Protein AF-A0A8J4BJF2-F1 (afdb_monomer)

Sequence (344 aa):
HDPIAGFRWYDTRVMTILTNVTFQNFVYEPELGDGRQGVWFTMVHSDEFKPAYISASRVISYRNVDSRALVNNPLAATGAGRYFNWIDTDGTATLRGRPTLIGSWPSWWNLDSDCSYQSLGNVHWCDYLPWRAIARLDVRVPGYTVPVDTGNAFPPDAPYILGYVAQFGWRGAAARNMTITRNEGITGVSGTTGWYFHMNQGATPSLQVFLTQIPPGNSLVFATRYPSGSTFSVSRVFRWYPSLSSTVRQAGSLDEVLAGGGDLYWFNGNHIIIKLVDPGDATVDPPFSADGVTVWGTRYFNAWYWINTTTVGGKNPWVACSWVSGGSSAAPGAHFCPLTAPNP

Mean predicted aligned error: 4.77 Å

Organism: NCBI:txid51714

Foldseek 3Di:
DAAAELDEDDAPLAADEAELEEDEDADFDCVCPLSYAAPYEYDQDAQQGADFQRAEYEHYHYYNHDLLRLARQHDDLHNSQQRDKYWHCQCRSVVPRAIWIKGAQALLAVPDPQWDQDVSRRIIIHGDDPQWDKFKKFKDDPLAAFEHPPVPDDGSDPVFWFAKKWKPPADDPRTRMGIDGSYTMDIHIFGPIAIEDEGPLADFQKMKIWRQDDDAPTKHKYKYWAAFPWDKWKKKAQPVCRVPIDTQDEDPDPVCQVVDQQSYWYDPRTMIITIGHDNDDCVVQPFDDDPRDTGRTTDNSRIMMMIGTCDHNNHGQVVQFDWDQSPDPSRRTGTHHDHDDPPD

InterPro domains:
  IPR052334 G8 domain-containing protein comF-like [PTHR47687] (2-282)

Solvent-accessible surface area (backbone atoms only — not comparable to full-atom values): 17872 Å² total; per-residue (Å²): 127,85,49,58,50,73,41,70,53,70,56,77,83,57,71,44,77,49,61,76,43,72,51,67,70,41,60,66,49,72,91,47,57,75,51,27,44,13,40,42,23,51,61,33,84,33,35,37,36,54,28,57,58,24,41,37,36,33,60,38,44,77,43,72,49,38,79,73,13,43,38,30,39,45,95,39,83,19,37,13,20,54,26,33,53,39,34,22,66,48,4,40,74,74,71,67,74,38,31,26,32,38,22,17,61,46,44,51,42,52,78,54,91,72,36,43,77,40,75,80,25,31,24,18,44,27,70,51,48,96,59,55,42,59,28,26,38,33,58,39,37,70,34,43,30,34,63,42,80,68,90,65,38,60,70,70,45,79,92,40,52,36,33,35,40,30,44,58,98,41,58,78,96,63,41,18,32,41,83,36,49,33,33,29,64,47,46,49,74,28,36,101,49,31,41,38,46,47,49,74,72,31,27,53,46,50,38,36,40,30,48,41,23,51,53,72,97,47,44,34,38,39,32,36,58,42,45,54,63,51,40,73,51,36,33,37,41,19,80,87,43,60,89,76,34,41,72,31,43,82,40,98,37,65,65,54,18,70,74,40,82,41,46,26,27,22,68,82,54,44,36,45,38,34,31,48,48,51,85,64,60,59,84,81,56,59,55,55,67,59,98,94,43,77,37,61,36,75,46,81,65,46,43,27,40,38,44,31,47,61,23,47,66,80,33,56,34,86,76,72,18,51,79,41,79,40,85,42,90,79,14,58,24,36,48,26,31,70,57,71,74,74,80,127

Secondary structure (DSSP, 8-state):
-PPPEEEEE--SS--EEEEEEEEE-----GGGGGG--EEEEE----SSS---S-EEEEEEEEES--GGGSEE-----SHHHHH-EEEESSSTTTTSSS-EEEEESSGGG--STT-EEETTTTEEEEE--TT--EEEEEEE-TTT-B-SSSS-PPPSSGGGEEEEEEETT--GGG--EEEEESB--EEEE-SSSEEEEEETT-B-SEEEEEEEE--TT--EEEEEE--TT-EEEEEEEESS-GGG-EEEEEPSSHHHHHHSSS-EEEE-SSEEEEEE-----TTTSPPEEETTEEE-----S-EEEEEEEEEBTTB-HHHHSEEEE-SSSS--EEEEBPPPPPP-

Nearest PDB structures (foldseek):
  8c6i-assembly1_A  TM=6.956E-01  e=1.179E-12  Homo sapiens
  3ik2-assembly1_A  TM=5.963E-01  e=4.472E-01  Clostridium acetobutylicum ATCC 824
  8t4a-assembly1_L  TM=5.091E-01  e=6.508E+00  Macaca mulatta
  6ah0-assembly1_A  TM=2.960E-01  e=6.140E+00  Homo sapiens

pLDDT: mean 91.43, std 9.3, range [31.3, 98.56]

Structure (mmCIF, N/CA/C/O backbone):
data_AF-A0A8J4BJF2-F1
#
_entry.id   AF-A0A8J4BJF2-F1
#
loop_
_atom_site.group_PDB
_atom_site.id
_atom_site.type_symbol
_atom_site.label_atom_id
_atom_site.label_alt_id
_atom_site.label_comp_id
_atom_site.label_asym_id
_atom_site.label_entity_id
_atom_site.label_seq_id
_atom_site.pdbx_PDB_ins_code
_atom_site.Cartn_x
_atom_site.Cartn_y
_atom_site.Cartn_z
_atom_site.occupancy
_atom_site.B_iso_or_equiv
_atom_site.auth_seq_id
_atom_site.auth_comp_id
_atom_site.auth_asym_id
_atom_site.auth_atom_id
_atom_site.pdbx_PDB_model_num
ATOM 1 N N . HIS A 1 1 ? 21.010 17.998 -12.886 1.00 53.38 1 HIS A N 1
ATOM 2 C CA . HIS A 1 1 ? 20.383 17.647 -14.173 1.00 53.38 1 HIS A CA 1
ATOM 3 C C . HIS A 1 1 ? 19.454 16.480 -13.934 1.00 53.38 1 HIS A C 1
ATOM 5 O O . HIS A 1 1 ? 19.830 15.582 -13.191 1.00 53.38 1 HIS A O 1
ATOM 11 N N . ASP A 1 2 ? 18.254 16.526 -14.502 1.00 68.44 2 ASP A N 1
ATOM 12 C CA . ASP A 1 2 ? 17.323 15.404 -14.437 1.00 68.44 2 ASP A CA 1
ATOM 13 C C . ASP A 1 2 ? 17.892 14.206 -15.215 1.00 68.44 2 ASP A C 1
ATOM 15 O O . ASP A 1 2 ? 18.370 14.401 -16.335 1.00 68.44 2 ASP A O 1
ATOM 19 N N . PRO A 1 3 ? 17.850 12.983 -14.659 1.00 82.56 3 PRO A N 1
ATOM 20 C CA . PRO A 1 3 ? 18.363 11.800 -15.337 1.00 82.56 3 PRO A CA 1
ATOM 21 C C . PRO A 1 3 ? 17.565 11.502 -16.607 1.00 82.56 3 PRO A C 1
ATOM 23 O O . PRO A 1 3 ? 16.333 11.640 -16.634 1.00 82.56 3 PRO A O 1
ATOM 26 N N . ILE A 1 4 ? 18.270 11.047 -17.647 1.00 88.00 4 ILE A N 1
ATOM 27 C CA . ILE A 1 4 ? 17.649 10.535 -18.871 1.00 88.00 4 ILE A CA 1
ATOM 28 C C . ILE A 1 4 ? 16.841 9.287 -18.502 1.00 88.00 4 ILE A C 1
ATOM 30 O O . ILE A 1 4 ? 17.369 8.327 -17.938 1.00 88.00 4 ILE A O 1
ATOM 34 N N . ALA A 1 5 ? 15.549 9.315 -18.815 1.00 93.06 5 ALA A N 1
ATOM 35 C CA . ALA A 1 5 ? 14.627 8.224 -18.547 1.00 93.06 5 ALA A CA 1
ATOM 36 C C . ALA A 1 5 ? 13.946 7.784 -19.841 1.00 93.06 5 ALA A C 1
ATOM 38 O O . ALA A 1 5 ? 13.506 8.634 -20.614 1.00 93.06 5 ALA A O 1
ATOM 39 N N . GLY A 1 6 ? 13.825 6.473 -20.060 1.00 94.75 6 GLY A N 1
ATOM 40 C CA . GLY A 1 6 ? 12.989 5.948 -21.145 1.00 94.75 6 GLY A CA 1
ATOM 41 C C . GLY A 1 6 ? 11.520 6.235 -20.865 1.00 94.75 6 GLY A C 1
ATOM 42 O O . GLY A 1 6 ? 10.812 6.818 -21.682 1.00 94.75 6 GLY A O 1
ATOM 43 N N . PHE A 1 7 ? 11.090 5.879 -19.661 1.00 94.69 7 PHE A N 1
ATOM 44 C CA . PHE A 1 7 ? 9.819 6.259 -19.090 1.00 94.69 7 PHE A CA 1
ATOM 45 C C . PHE A 1 7 ? 10.004 6.640 -17.625 1.00 94.69 7 PHE A C 1
ATOM 47 O O . PHE A 1 7 ? 10.737 5.990 -16.873 1.00 94.69 7 PHE A O 1
ATOM 54 N N . ARG A 1 8 ? 9.320 7.708 -17.224 1.00 90.75 8 ARG A N 1
ATOM 55 C CA . ARG A 1 8 ? 9.362 8.237 -15.869 1.00 90.75 8 ARG A CA 1
ATOM 56 C C . ARG A 1 8 ? 8.013 8.014 -15.207 1.00 90.75 8 ARG A C 1
ATOM 58 O O . ARG A 1 8 ? 7.027 8.648 -15.569 1.00 90.75 8 ARG A O 1
ATOM 65 N N . TRP A 1 9 ? 7.990 7.130 -14.220 1.00 87.19 9 TRP A N 1
ATOM 66 C CA . TRP A 1 9 ? 6.830 6.931 -13.370 1.00 87.19 9 TRP A CA 1
ATOM 67 C C . TRP A 1 9 ? 6.638 8.173 -12.498 1.00 87.19 9 TRP A C 1
ATOM 69 O O . TRP A 1 9 ? 7.529 8.554 -11.730 1.00 87.19 9 TRP A O 1
ATOM 79 N N . TYR A 1 10 ? 5.479 8.806 -12.649 1.00 75.75 10 TYR A N 1
ATOM 80 C CA . TYR A 1 10 ? 5.043 9.931 -11.835 1.00 75.75 10 TYR A CA 1
ATOM 81 C C . TYR A 1 10 ? 3.685 9.625 -11.229 1.00 75.75 10 TYR A C 1
ATOM 83 O O . TYR A 1 10 ? 2.867 8.929 -11.829 1.00 75.75 10 TYR A O 1
ATOM 91 N N . ASP A 1 11 ? 3.463 10.136 -10.029 1.00 66.06 11 ASP A N 1
ATOM 92 C CA . ASP A 1 11 ? 2.340 9.731 -9.215 1.00 66.06 11 ASP A CA 1
ATOM 93 C C . ASP A 1 11 ? 1.381 10.889 -8.950 1.00 66.06 11 ASP A C 1
ATOM 95 O O . ASP A 1 11 ? 1.580 11.716 -8.072 1.00 66.06 11 ASP A O 1
ATOM 99 N N . THR A 1 12 ? 0.321 10.932 -9.749 1.00 64.19 12 THR A N 1
ATOM 100 C CA . THR A 1 12 ? -0.829 11.829 -9.569 1.00 64.19 12 THR A CA 1
ATOM 101 C C . THR A 1 12 ? -2.138 11.078 -9.808 1.00 64.19 12 THR A C 1
ATOM 103 O O . THR A 1 12 ? -3.073 11.604 -10.408 1.00 64.19 12 THR A O 1
ATOM 106 N N . ARG A 1 13 ? -2.207 9.807 -9.376 1.00 75.94 13 ARG A N 1
ATOM 107 C CA . ARG A 1 13 ? -3.347 8.891 -9.624 1.00 75.94 13 ARG A CA 1
ATOM 108 C C . ARG A 1 13 ? -3.613 8.574 -11.106 1.00 75.94 13 ARG A C 1
ATOM 110 O O . ARG A 1 13 ? -4.647 7.999 -11.439 1.00 75.94 13 ARG A O 1
ATOM 117 N N . VAL A 1 14 ? -2.681 8.912 -11.996 1.00 83.19 14 VAL A N 1
ATOM 118 C CA . VAL A 1 14 ? -2.783 8.644 -13.437 1.00 83.19 14 VAL A CA 1
ATOM 119 C C . VAL A 1 14 ? -2.551 7.165 -13.720 1.00 83.19 14 VAL A C 1
ATOM 121 O O . VAL A 1 14 ? -1.472 6.639 -13.464 1.00 83.19 14 VAL A O 1
ATOM 124 N N . MET A 1 15 ? -3.551 6.508 -14.304 1.00 88.69 15 MET A N 1
ATOM 125 C CA . MET A 1 15 ? -3.436 5.132 -14.781 1.00 88.69 15 MET A CA 1
ATOM 126 C C . MET A 1 15 ? -2.647 5.073 -16.093 1.00 88.69 15 MET A C 1
ATOM 128 O O . MET A 1 15 ? -3.003 5.731 -17.066 1.00 88.69 15 MET A O 1
ATOM 132 N N . THR A 1 16 ? -1.590 4.265 -16.119 1.00 91.38 16 THR A N 1
ATOM 133 C CA . THR A 1 16 ? -0.653 4.143 -17.237 1.00 91.38 16 THR A CA 1
ATOM 134 C C . THR A 1 16 ? -0.431 2.676 -17.593 1.00 91.38 16 THR A C 1
ATOM 136 O O . THR A 1 16 ? -0.049 1.864 -16.748 1.00 91.38 16 THR A O 1
ATOM 139 N N . ILE A 1 17 ? -0.613 2.351 -18.873 1.00 94.81 17 ILE A N 1
ATOM 140 C CA . ILE A 1 17 ? -0.232 1.066 -19.463 1.00 94.81 17 ILE A CA 1
ATOM 141 C C . ILE A 1 17 ? 0.746 1.355 -20.602 1.00 94.81 17 ILE A C 1
ATOM 143 O O . ILE A 1 17 ? 0.405 2.084 -21.531 1.00 94.81 17 ILE A O 1
ATOM 147 N N . LEU A 1 18 ? 1.953 0.787 -20.536 1.00 96.12 18 LEU A N 1
ATOM 148 C CA . LEU A 1 18 ? 2.902 0.798 -21.652 1.00 96.12 18 LEU A CA 1
ATOM 149 C C . LEU A 1 18 ? 2.899 -0.551 -22.356 1.00 96.12 18 LEU A C 1
ATOM 151 O O . LEU A 1 18 ? 3.160 -1.583 -21.736 1.00 96.12 18 LEU A O 1
ATOM 155 N N . THR A 1 19 ? 2.654 -0.541 -23.661 1.00 97.12 19 THR A N 1
ATOM 156 C CA . THR A 1 19 ? 2.639 -1.765 -24.455 1.00 97.12 19 THR A CA 1
ATOM 157 C C . THR A 1 19 ? 3.184 -1.570 -25.856 1.00 97.12 19 THR A C 1
ATOM 159 O O . THR A 1 19 ? 3.072 -0.484 -26.421 1.00 97.12 19 THR A O 1
ATOM 162 N N . ASN A 1 20 ? 3.826 -2.615 -26.387 1.00 96.94 20 ASN A N 1
ATOM 163 C CA . ASN A 1 20 ? 4.472 -2.604 -27.698 1.00 96.94 20 ASN A CA 1
ATOM 164 C C . ASN A 1 20 ? 5.492 -1.456 -27.842 1.00 96.94 20 ASN A C 1
ATOM 166 O O . ASN A 1 20 ? 5.577 -0.782 -28.870 1.00 96.94 20 ASN A O 1
ATOM 170 N N . VAL A 1 21 ? 6.258 -1.208 -26.775 1.00 97.50 21 VAL A N 1
ATOM 171 C CA . VAL A 1 21 ? 7.265 -0.140 -26.721 1.00 97.50 21 VAL A CA 1
ATOM 172 C C . VAL A 1 21 ? 8.653 -0.741 -26.877 1.00 97.50 21 VAL A C 1
ATOM 174 O O . VAL A 1 21 ? 8.997 -1.723 -26.222 1.00 97.50 21 VAL A O 1
ATOM 177 N N . THR A 1 22 ? 9.479 -0.119 -27.721 1.00 98.38 22 THR A N 1
ATOM 178 C CA . THR A 1 22 ? 10.903 -0.452 -27.833 1.00 98.38 22 THR A CA 1
ATOM 179 C C . THR A 1 22 ? 11.758 0.667 -27.250 1.00 98.38 22 THR A C 1
ATOM 181 O O . THR A 1 22 ? 11.770 1.772 -27.788 1.00 98.38 22 THR A O 1
ATOM 184 N N . PHE A 1 23 ? 12.529 0.369 -26.204 1.00 98.19 23 PHE A N 1
ATOM 185 C CA . PHE A 1 23 ? 13.544 1.279 -25.669 1.00 98.19 23 PHE A CA 1
ATOM 186 C C . PHE A 1 23 ? 14.900 1.006 -26.312 1.00 98.19 23 PHE A C 1
ATOM 188 O O . PHE A 1 23 ? 15.273 -0.152 -26.528 1.00 98.19 23 PHE A O 1
ATOM 195 N N . GLN A 1 24 ? 15.641 2.069 -26.639 1.00 97.38 24 GLN A N 1
ATOM 196 C CA . GLN A 1 24 ? 16.904 1.947 -27.363 1.00 97.38 24 GLN A CA 1
ATOM 197 C C . GLN A 1 24 ? 18.009 2.816 -26.768 1.00 97.38 24 GLN A C 1
ATOM 199 O O . GLN A 1 24 ? 17.739 3.929 -26.331 1.00 97.38 24 GLN A O 1
ATOM 204 N N . ASN A 1 25 ? 19.249 2.323 -26.838 1.00 96.00 25 ASN A N 1
ATOM 205 C CA . ASN A 1 25 ? 20.480 3.073 -26.554 1.00 96.00 25 ASN A CA 1
ATOM 206 C C . ASN A 1 25 ? 20.613 3.590 -25.105 1.00 96.00 25 ASN A C 1
ATOM 208 O O . ASN A 1 25 ? 21.008 4.732 -24.891 1.00 96.00 25 ASN A O 1
ATOM 212 N N . PHE A 1 26 ? 20.318 2.738 -24.119 1.00 96.44 26 PHE A N 1
ATOM 213 C CA . PHE A 1 26 ? 20.566 3.026 -22.699 1.00 96.44 26 PHE A CA 1
ATOM 214 C C . PHE A 1 26 ? 21.839 2.317 -22.238 1.00 96.44 26 PHE A C 1
ATOM 216 O O . PHE A 1 26 ? 21.930 1.091 -22.319 1.00 96.44 26 PHE A O 1
ATOM 223 N N . VAL A 1 27 ? 22.807 3.081 -21.737 1.00 95.25 27 VAL A N 1
ATOM 224 C CA . VAL A 1 27 ? 24.082 2.567 -21.222 1.00 95.25 27 VAL A CA 1
ATOM 225 C C . VAL A 1 27 ? 24.085 2.682 -19.700 1.00 95.25 27 VAL A C 1
ATOM 227 O O . VAL A 1 27 ? 23.437 3.550 -19.120 1.00 95.25 27 VAL A O 1
ATOM 230 N N . TYR A 1 28 ? 24.777 1.772 -19.023 1.00 95.31 28 TYR A N 1
ATOM 231 C CA . TYR A 1 28 ? 24.945 1.869 -17.581 1.00 95.31 28 TYR A CA 1
ATOM 232 C C . TYR A 1 28 ? 26.107 2.807 -17.227 1.00 95.31 28 TYR A C 1
ATOM 234 O O . TYR A 1 28 ? 27.255 2.506 -17.544 1.00 95.31 28 TYR A O 1
ATOM 242 N N . GLU A 1 29 ? 25.787 3.910 -16.547 1.00 94.19 29 GLU A N 1
ATOM 243 C CA . GLU A 1 29 ? 26.715 4.977 -16.129 1.00 94.19 29 GLU A CA 1
ATOM 244 C C . GLU A 1 29 ? 26.775 5.053 -14.587 1.00 94.19 29 GLU A C 1
ATOM 246 O O . GLU A 1 29 ? 26.091 5.879 -13.970 1.00 94.19 29 GLU A O 1
ATOM 251 N N . PRO A 1 30 ? 27.506 4.140 -13.917 1.00 92.88 30 PRO A N 1
ATOM 252 C CA . PRO A 1 30 ? 27.564 4.071 -12.453 1.00 92.88 30 PRO A CA 1
ATOM 253 C C . PRO A 1 30 ? 28.101 5.347 -11.792 1.00 92.88 30 PRO A C 1
ATOM 255 O O . PRO A 1 30 ? 27.709 5.674 -10.673 1.00 92.88 30 PRO A O 1
ATOM 258 N N . GLU A 1 31 ? 28.984 6.074 -12.471 1.00 94.50 31 GLU A N 1
ATOM 259 C CA . GLU A 1 31 ? 29.614 7.310 -12.006 1.00 94.50 31 GLU A CA 1
ATOM 260 C C . GLU A 1 31 ? 28.616 8.443 -11.729 1.00 94.50 31 GLU A C 1
ATOM 262 O O . GLU A 1 31 ? 28.926 9.359 -10.970 1.00 94.50 31 GLU A O 1
ATOM 267 N N . LEU A 1 32 ? 27.406 8.365 -12.294 1.00 92.06 32 LEU A N 1
ATOM 268 C CA . LEU A 1 32 ? 26.334 9.336 -12.073 1.00 92.06 32 LEU A CA 1
ATOM 269 C C . LEU A 1 32 ? 25.508 9.053 -10.805 1.00 92.06 32 LEU A C 1
ATOM 271 O O . LEU A 1 32 ? 24.632 9.850 -10.457 1.00 92.06 32 LEU A O 1
ATOM 275 N N . GLY A 1 33 ? 25.764 7.940 -10.106 1.00 90.50 33 GLY A N 1
ATOM 276 C CA . GLY A 1 33 ? 25.048 7.561 -8.886 1.00 90.50 33 GLY A CA 1
ATOM 277 C C . GLY A 1 33 ? 23.531 7.511 -9.095 1.00 90.50 33 GLY A C 1
ATOM 278 O O . GLY A 1 33 ? 23.050 6.927 -10.064 1.00 90.50 33 GLY A O 1
ATOM 279 N N . ASP A 1 34 ? 22.771 8.162 -8.213 1.00 87.75 34 ASP A N 1
ATOM 280 C CA . ASP A 1 34 ? 21.306 8.272 -8.318 1.00 87.75 34 ASP A CA 1
ATOM 281 C C . ASP A 1 34 ? 20.837 9.029 -9.577 1.00 87.75 34 ASP A C 1
ATOM 283 O O . ASP A 1 34 ? 19.729 8.807 -10.069 1.00 87.75 34 ASP A O 1
ATOM 287 N N . GLY A 1 35 ? 21.692 9.893 -10.133 1.00 88.88 35 GLY A N 1
ATOM 288 C CA . GLY A 1 35 ? 21.439 10.657 -11.355 1.00 88.88 35 GLY A CA 1
ATOM 289 C C . GLY A 1 35 ? 21.700 9.884 -12.648 1.00 88.88 35 GLY A C 1
ATOM 290 O O . GLY A 1 35 ? 21.626 10.471 -13.727 1.00 88.88 35 GLY A O 1
ATOM 291 N N . ARG A 1 36 ? 22.024 8.588 -12.570 1.00 92.62 36 ARG A N 1
ATOM 292 C CA . ARG A 1 36 ? 22.242 7.748 -13.752 1.00 92.62 36 ARG A CA 1
ATOM 293 C C . ARG A 1 36 ? 20.971 7.578 -14.578 1.00 92.62 36 ARG A C 1
ATOM 295 O O . ARG A 1 36 ? 19.852 7.580 -14.056 1.00 92.62 36 ARG A O 1
ATOM 302 N N . GLN A 1 37 ? 21.147 7.335 -15.870 1.00 92.25 37 GLN A N 1
ATOM 303 C CA . GLN A 1 37 ? 20.025 6.988 -16.728 1.00 92.25 37 GLN A CA 1
ATOM 304 C C . GLN A 1 37 ? 19.396 5.639 -16.352 1.00 92.25 37 GLN A C 1
ATOM 306 O O . GLN A 1 37 ? 20.023 4.753 -15.754 1.00 92.25 37 GLN A O 1
ATOM 311 N N . GLY A 1 38 ? 18.127 5.485 -16.715 1.00 95.12 38 GLY A N 1
ATOM 312 C CA . GLY A 1 38 ? 17.408 4.228 -16.577 1.00 95.12 38 GLY A CA 1
ATOM 313 C C . GLY A 1 38 ? 16.243 4.156 -17.549 1.00 95.12 38 GLY A C 1
ATOM 314 O O . GLY A 1 38 ? 15.585 5.164 -17.797 1.00 95.12 38 GLY A O 1
ATOM 315 N N . VAL A 1 39 ? 15.956 2.974 -18.092 1.00 97.12 39 VAL A N 1
ATOM 316 C CA . VAL A 1 39 ? 14.760 2.813 -18.929 1.00 97.12 39 VAL A CA 1
ATOM 317 C C . VAL A 1 39 ? 13.513 3.118 -18.106 1.00 97.12 39 VAL A C 1
ATOM 319 O O . VAL A 1 39 ? 12.715 3.962 -18.494 1.00 97.12 39 VAL A O 1
ATOM 322 N N . TRP A 1 40 ? 13.390 2.486 -16.943 1.00 96.12 40 TRP A N 1
ATOM 323 C CA . TRP A 1 40 ? 12.321 2.706 -15.981 1.00 96.12 40 TRP A CA 1
ATOM 324 C C . TRP A 1 40 ? 12.844 3.560 -14.833 1.00 96.12 40 TRP A C 1
ATOM 326 O O . TRP A 1 40 ? 13.591 3.077 -13.980 1.00 96.12 40 TRP A O 1
ATOM 336 N N . PHE A 1 41 ? 12.457 4.830 -14.809 1.00 94.19 41 PHE A N 1
ATOM 337 C CA . PHE A 1 41 ? 12.853 5.772 -13.768 1.00 94.19 41 PHE A CA 1
ATOM 338 C C . PHE A 1 41 ? 11.658 6.134 -12.887 1.00 94.19 41 PHE A C 1
ATOM 340 O O . PHE A 1 41 ? 10.547 6.295 -13.389 1.00 94.19 41 PHE A O 1
ATOM 347 N N . THR A 1 42 ? 11.872 6.313 -11.586 1.00 90.81 42 THR A N 1
ATOM 348 C CA . THR A 1 42 ? 10.827 6.766 -10.654 1.00 90.81 42 THR A CA 1
ATOM 349 C C . THR A 1 42 ? 11.183 8.083 -9.982 1.00 90.81 42 THR A C 1
ATOM 351 O O . THR A 1 42 ? 12.328 8.333 -9.608 1.00 90.81 42 THR A O 1
ATOM 354 N N . MET A 1 43 ? 10.180 8.946 -9.821 1.00 89.50 43 MET A N 1
ATOM 355 C CA . MET A 1 43 ? 10.332 10.222 -9.131 1.00 89.50 43 MET A CA 1
ATOM 356 C C . MET A 1 43 ? 10.131 10.078 -7.626 1.00 89.50 43 MET A C 1
ATOM 358 O O . MET A 1 43 ? 9.010 10.117 -7.134 1.00 89.50 43 MET A O 1
ATOM 362 N N . VAL A 1 44 ? 11.221 10.053 -6.865 1.00 91.06 44 VAL A N 1
ATOM 363 C CA . VAL A 1 44 ? 11.208 9.787 -5.413 1.00 91.06 44 VAL A CA 1
ATOM 364 C C . VAL A 1 44 ? 11.112 11.042 -4.527 1.00 91.06 44 VAL A C 1
ATOM 366 O O . VAL A 1 44 ? 11.507 11.049 -3.366 1.00 91.06 44 VAL A O 1
ATOM 369 N N . HIS A 1 45 ? 10.612 12.138 -5.080 1.00 86.94 45 HIS A N 1
ATOM 370 C CA . HIS A 1 45 ? 10.769 13.496 -4.555 1.00 86.94 45 HIS A CA 1
ATOM 371 C C . HIS A 1 45 ? 9.892 13.892 -3.353 1.00 86.94 45 HIS A C 1
ATOM 373 O O . HIS A 1 45 ? 10.180 14.918 -2.743 1.00 86.94 45 HIS A O 1
ATOM 379 N N . SER A 1 46 ? 8.820 13.161 -3.017 1.00 89.31 46 SER A N 1
ATOM 380 C CA . SER A 1 46 ? 7.827 13.694 -2.072 1.00 89.31 46 SER A CA 1
ATOM 381 C C . SER A 1 46 ? 7.091 12.653 -1.229 1.00 89.31 46 SER A C 1
ATOM 383 O O . SER A 1 46 ? 6.974 11.484 -1.587 1.00 89.31 46 SER A O 1
ATOM 385 N N . ASP A 1 47 ? 6.581 13.111 -0.090 1.00 90.00 47 ASP A N 1
ATOM 386 C CA . ASP A 1 47 ? 5.595 12.421 0.744 1.00 90.00 47 ASP A CA 1
ATOM 387 C C . ASP A 1 47 ? 4.147 12.838 0.397 1.00 90.00 47 ASP A C 1
ATOM 389 O O . ASP A 1 47 ? 3.206 12.200 0.861 1.00 90.00 47 ASP A O 1
ATOM 393 N N . GLU A 1 48 ? 3.988 13.877 -0.431 1.00 90.50 48 GLU A N 1
ATOM 394 C CA . GLU A 1 48 ? 2.717 14.400 -0.953 1.00 90.50 48 GLU A CA 1
ATOM 395 C C . GLU A 1 48 ? 2.121 13.509 -2.043 1.00 90.50 48 GLU A C 1
ATOM 397 O O . GLU A 1 48 ? 0.909 13.392 -2.138 1.00 90.50 48 GLU A O 1
ATOM 402 N N . PHE A 1 49 ? 2.976 12.877 -2.844 1.00 89.50 49 PHE A N 1
ATOM 403 C CA . PHE A 1 49 ? 2.599 12.047 -3.983 1.00 89.50 49 PHE A CA 1
ATOM 404 C C . PHE A 1 49 ? 3.147 10.641 -3.733 1.00 89.50 49 PHE A C 1
ATOM 406 O O . PHE A 1 49 ? 4.357 10.415 -3.798 1.00 89.50 49 PHE A O 1
ATOM 413 N N . LYS A 1 50 ? 2.276 9.716 -3.323 1.00 90.75 50 LYS A N 1
ATOM 414 C CA . LYS A 1 50 ? 2.634 8.324 -3.000 1.00 90.75 50 LYS A CA 1
ATOM 415 C C . LYS A 1 50 ? 2.039 7.341 -4.015 1.00 90.75 50 LYS A C 1
ATOM 417 O O . LYS A 1 50 ? 0.817 7.262 -4.067 1.00 90.75 50 LYS A O 1
ATOM 422 N N . PRO A 1 51 ? 2.826 6.548 -4.763 1.00 88.81 51 PRO A N 1
ATOM 423 C CA . PRO A 1 51 ? 2.291 5.660 -5.796 1.00 88.81 51 PRO A CA 1
ATOM 424 C C . PRO A 1 51 ? 1.245 4.668 -5.279 1.00 88.81 51 PRO A C 1
ATOM 426 O O . PRO A 1 51 ? 1.455 4.014 -4.259 1.00 88.81 51 PRO A O 1
ATOM 429 N N . ALA A 1 52 ? 0.124 4.533 -5.992 1.00 88.56 52 ALA A N 1
ATOM 430 C CA . ALA A 1 52 ? -0.829 3.418 -5.870 1.00 88.56 52 ALA A CA 1
ATOM 431 C C . ALA A 1 52 ? -0.534 2.338 -6.939 1.00 88.56 52 ALA A C 1
ATOM 433 O O . ALA A 1 52 ? 0.512 2.388 -7.587 1.00 88.56 52 ALA A O 1
ATOM 434 N N . TYR A 1 53 ? -1.433 1.372 -7.166 1.00 87.06 53 TYR A N 1
ATOM 435 C CA . TYR A 1 53 ? -1.375 0.538 -8.372 1.00 87.06 53 TYR A CA 1
ATOM 436 C C . TYR A 1 53 ? -2.037 1.231 -9.552 1.00 87.06 53 TYR A C 1
ATOM 438 O O . TYR A 1 53 ? -3.243 1.134 -9.787 1.00 87.06 53 TYR A O 1
ATOM 446 N N . ILE A 1 54 ? -1.212 1.960 -10.283 1.00 85.62 54 ILE A N 1
ATOM 447 C CA . ILE A 1 54 ? -1.631 2.776 -11.421 1.00 85.62 54 ILE A CA 1
ATOM 448 C C . ILE A 1 54 ? -0.775 2.513 -12.660 1.00 85.62 54 ILE A C 1
ATOM 450 O O . ILE A 1 54 ? -0.958 3.175 -13.670 1.00 85.62 54 ILE A O 1
ATOM 454 N N . SER A 1 55 ? 0.130 1.534 -12.608 1.00 91.62 55 SER A N 1
ATOM 455 C CA . SER A 1 55 ? 1.191 1.368 -13.599 1.00 91.62 55 SER A CA 1
ATOM 456 C C . SER A 1 55 ? 1.374 -0.089 -13.994 1.00 91.62 55 SER A C 1
ATOM 458 O O . SER A 1 55 ? 1.616 -0.947 -13.138 1.00 91.62 55 SER A O 1
ATOM 460 N N . ALA A 1 56 ? 1.312 -0.364 -15.294 1.00 94.81 56 ALA A N 1
ATOM 461 C CA . ALA A 1 56 ? 1.626 -1.676 -15.838 1.00 94.81 56 ALA A CA 1
ATOM 462 C C . ALA A 1 56 ? 2.338 -1.605 -17.197 1.00 94.81 56 ALA A C 1
ATOM 464 O O . ALA A 1 56 ? 2.238 -0.617 -17.927 1.00 94.81 56 ALA A O 1
ATOM 465 N N . SER A 1 57 ? 3.051 -2.675 -17.535 1.00 96.69 57 SER A N 1
ATOM 466 C CA . SER A 1 57 ? 3.724 -2.853 -18.820 1.00 96.69 57 SER A CA 1
ATOM 467 C C . SER A 1 57 ? 3.479 -4.240 -19.411 1.00 96.69 57 SER A C 1
ATOM 469 O O . SER A 1 57 ? 3.185 -5.196 -18.684 1.00 96.69 57 SER A O 1
ATOM 471 N N . ARG A 1 58 ? 3.617 -4.350 -20.734 1.00 97.38 58 ARG A N 1
ATOM 472 C CA . ARG A 1 58 ? 3.546 -5.610 -21.490 1.00 97.38 58 ARG A CA 1
ATOM 473 C C . ARG A 1 58 ? 4.225 -5.449 -22.849 1.00 97.38 58 ARG A C 1
ATOM 475 O O . ARG A 1 58 ? 4.205 -4.354 -23.389 1.00 97.38 58 ARG A O 1
ATOM 482 N N . VAL A 1 59 ? 4.737 -6.509 -23.464 1.00 97.44 59 VAL A N 1
ATOM 483 C CA . VAL A 1 59 ? 5.323 -6.476 -24.818 1.00 97.44 59 VAL A CA 1
ATOM 484 C C . VAL A 1 59 ? 6.367 -5.358 -24.963 1.00 97.44 59 VAL A C 1
ATOM 486 O O . VAL A 1 59 ? 6.271 -4.481 -25.823 1.00 97.44 59 VAL A O 1
ATOM 489 N N . ILE A 1 60 ? 7.352 -5.350 -24.072 1.00 98.19 60 ILE A N 1
ATOM 490 C CA . ILE A 1 60 ? 8.463 -4.401 -24.098 1.00 98.19 60 ILE A CA 1
ATOM 491 C C . ILE A 1 60 ? 9.662 -5.029 -24.798 1.00 98.19 60 ILE A C 1
ATOM 493 O O . ILE A 1 60 ? 10.018 -6.180 -24.559 1.00 98.19 60 ILE A O 1
ATOM 497 N N . SER A 1 61 ? 10.302 -4.255 -25.669 1.00 98.25 61 SER A N 1
ATOM 498 C CA . SER A 1 61 ? 11.520 -4.655 -26.371 1.00 98.25 61 SER A CA 1
ATOM 499 C C . SER A 1 61 ? 12.678 -3.712 -26.062 1.00 98.25 61 SER A C 1
ATOM 501 O O . SER A 1 61 ? 12.496 -2.517 -25.829 1.00 98.25 61 SER A O 1
ATOM 503 N N . TYR A 1 62 ? 13.892 -4.254 -26.106 1.00 98.44 62 TYR A N 1
ATOM 504 C CA . TYR A 1 62 ? 15.126 -3.531 -25.818 1.00 98.44 62 TYR A CA 1
ATOM 505 C C . TYR A 1 62 ? 16.107 -3.683 -26.978 1.00 98.44 62 TYR A C 1
ATOM 507 O O . TYR A 1 62 ? 16.372 -4.799 -27.423 1.00 98.44 62 TYR A O 1
ATOM 515 N N . ARG A 1 63 ? 16.676 -2.572 -27.459 1.00 98.25 63 ARG A N 1
ATOM 516 C CA . ARG A 1 63 ? 17.714 -2.574 -28.504 1.00 98.25 63 ARG A CA 1
ATOM 517 C C . ARG A 1 63 ? 18.916 -1.755 -28.054 1.00 98.25 63 ARG A C 1
ATOM 519 O O . ARG A 1 63 ? 18.785 -0.562 -27.816 1.00 98.25 63 ARG A O 1
ATOM 526 N N . ASN A 1 64 ? 20.096 -2.366 -27.987 1.00 97.12 64 ASN A N 1
ATOM 527 C CA . ASN A 1 64 ? 21.309 -1.703 -27.487 1.00 97.12 64 ASN A CA 1
ATOM 528 C C . ASN A 1 64 ? 21.102 -1.100 -26.083 1.00 97.12 64 ASN A C 1
ATOM 530 O O . ASN A 1 64 ? 21.469 0.044 -25.827 1.00 97.12 64 ASN A O 1
ATOM 534 N N . VAL A 1 65 ? 20.438 -1.844 -25.198 1.00 97.88 65 VAL A N 1
ATOM 535 C CA . VAL A 1 65 ? 20.228 -1.448 -23.804 1.00 97.88 65 VAL A CA 1
ATOM 536 C C . VAL A 1 65 ? 21.059 -2.358 -22.918 1.00 97.88 65 VAL A C 1
ATOM 538 O O . VAL A 1 65 ? 20.938 -3.580 -22.991 1.00 97.88 65 VAL A O 1
ATOM 541 N N . ASP A 1 66 ? 21.894 -1.759 -22.079 1.00 96.31 66 ASP A N 1
ATOM 542 C CA . ASP A 1 66 ? 22.566 -2.462 -20.997 1.00 96.31 66 ASP A CA 1
ATOM 543 C C . ASP A 1 66 ? 21.529 -2.881 -19.948 1.00 96.31 66 ASP A C 1
ATOM 545 O O . ASP A 1 66 ? 20.795 -2.044 -19.417 1.00 96.31 66 ASP A O 1
ATOM 549 N N . SER A 1 67 ? 21.465 -4.172 -19.618 1.00 94.00 67 SER A N 1
ATOM 550 C CA . SER A 1 67 ? 20.501 -4.692 -18.641 1.00 94.00 67 SER A CA 1
ATOM 551 C C . SER A 1 67 ? 20.674 -4.079 -17.244 1.00 94.00 67 SER A C 1
ATOM 553 O O . SER A 1 67 ? 19.726 -4.019 -16.461 1.00 94.00 67 SER A O 1
ATOM 555 N N . ARG A 1 68 ? 21.859 -3.543 -16.934 1.00 95.31 68 ARG A N 1
ATOM 556 C CA . ARG A 1 68 ? 22.139 -2.813 -15.688 1.00 95.31 68 ARG A CA 1
ATOM 557 C C . ARG A 1 68 ? 21.465 -1.437 -15.634 1.00 95.31 68 ARG A C 1
ATOM 559 O O . ARG A 1 68 ? 21.291 -0.888 -14.549 1.00 95.31 68 ARG A O 1
ATOM 566 N N . ALA A 1 69 ? 21.051 -0.895 -16.779 1.00 95.56 69 ALA A N 1
ATOM 567 C CA . ALA A 1 69 ? 20.335 0.373 -16.910 1.00 95.56 69 ALA A CA 1
ATOM 568 C C . ALA A 1 69 ? 18.806 0.198 -17.032 1.00 95.56 69 ALA A C 1
ATOM 570 O O . ALA A 1 69 ? 18.106 1.147 -17.381 1.00 95.56 69 ALA A O 1
ATOM 571 N N . LEU A 1 70 ? 18.252 -0.988 -16.745 1.00 96.25 70 LEU A N 1
ATOM 572 C CA . LEU A 1 70 ? 16.806 -1.216 -16.873 1.00 96.25 70 LEU A CA 1
ATOM 573 C C . LEU A 1 70 ? 15.985 -0.363 -15.911 1.00 96.25 70 LEU A C 1
ATOM 575 O O . LEU A 1 70 ? 15.038 0.289 -16.332 1.00 96.25 70 LEU A O 1
ATOM 579 N N . VAL A 1 71 ? 16.330 -0.363 -14.625 1.00 96.06 71 VAL A N 1
ATOM 580 C CA . VAL A 1 71 ? 15.540 0.301 -13.581 1.00 96.06 71 VAL A CA 1
ATOM 581 C C . VAL A 1 71 ? 16.436 1.247 -12.806 1.00 96.06 71 VAL A C 1
ATOM 583 O O . VAL A 1 71 ? 17.556 0.876 -12.454 1.00 96.06 71 VAL A O 1
ATOM 586 N N . ASN A 1 72 ? 15.952 2.451 -12.523 1.00 94.69 72 ASN A N 1
ATOM 587 C CA . ASN A 1 72 ? 16.559 3.372 -11.573 1.00 94.69 72 ASN A CA 1
ATOM 588 C C . ASN A 1 72 ? 15.493 3.909 -10.609 1.00 94.69 72 ASN A C 1
ATOM 590 O O . ASN A 1 72 ? 14.665 4.745 -10.976 1.00 94.69 72 ASN A O 1
ATOM 594 N N . ASN A 1 73 ? 15.536 3.411 -9.374 1.00 94.94 73 ASN A N 1
ATOM 595 C CA . ASN A 1 73 ? 14.813 3.947 -8.229 1.00 94.94 73 ASN A CA 1
ATOM 596 C C . ASN A 1 73 ? 15.831 4.526 -7.239 1.00 94.94 73 ASN A C 1
ATOM 598 O O . ASN A 1 73 ? 16.410 3.771 -6.455 1.00 94.94 73 ASN A O 1
ATOM 602 N N . PRO A 1 74 ? 16.109 5.837 -7.287 1.00 93.62 74 PRO A N 1
ATOM 603 C CA . PRO A 1 74 ? 17.013 6.460 -6.329 1.00 93.62 74 PRO A CA 1
ATOM 604 C C . PRO A 1 74 ? 16.570 6.208 -4.883 1.00 93.62 74 PRO A C 1
ATOM 606 O O . PRO A 1 74 ? 15.376 6.235 -4.569 1.00 93.62 74 PRO A O 1
ATOM 609 N N . LEU A 1 75 ? 17.523 5.964 -3.983 1.00 92.56 75 LEU A N 1
ATOM 610 C CA . LEU A 1 75 ? 17.204 5.705 -2.579 1.00 92.56 75 LEU A CA 1
ATOM 611 C C . LEU A 1 75 ? 16.797 7.003 -1.881 1.00 92.56 75 LEU A C 1
ATOM 613 O O . LEU A 1 75 ? 17.634 7.742 -1.371 1.00 92.56 75 LEU A O 1
ATOM 617 N N . ALA A 1 76 ? 15.493 7.252 -1.794 1.00 92.56 76 ALA A N 1
ATOM 618 C CA . ALA A 1 76 ? 14.954 8.329 -0.975 1.00 92.56 76 ALA A CA 1
ATOM 619 C C . ALA A 1 76 ? 13.940 7.809 0.045 1.00 92.56 76 ALA A C 1
ATOM 621 O O . ALA A 1 76 ? 13.045 7.016 -0.264 1.00 92.56 76 ALA A O 1
ATOM 622 N N . ALA A 1 77 ? 14.054 8.310 1.275 1.00 93.44 77 ALA A N 1
ATOM 623 C CA . ALA A 1 77 ? 13.161 7.998 2.386 1.00 93.44 77 ALA A CA 1
ATOM 624 C C . ALA A 1 77 ? 11.847 8.801 2.329 1.00 93.44 77 ALA A C 1
ATOM 626 O O . ALA A 1 77 ? 11.344 9.259 3.354 1.00 93.44 77 ALA A O 1
ATOM 627 N N . THR A 1 78 ? 11.271 8.941 1.139 1.00 94.19 78 THR A N 1
ATOM 628 C CA . THR A 1 78 ? 9.979 9.588 0.891 1.00 94.19 78 THR A CA 1
ATOM 629 C C . THR A 1 78 ? 8.901 8.543 0.619 1.00 94.19 78 THR A C 1
ATOM 631 O O . THR A 1 78 ? 9.190 7.370 0.385 1.00 94.19 78 THR A O 1
ATOM 634 N N . GLY A 1 79 ? 7.639 8.949 0.647 1.00 93.25 79 GLY A N 1
ATOM 635 C CA . GLY A 1 79 ? 6.502 8.134 0.261 1.00 93.25 79 GLY A CA 1
ATOM 636 C C . GLY A 1 79 ? 6.597 7.733 -1.208 1.00 93.25 79 GLY A C 1
ATOM 637 O O . GLY A 1 79 ? 6.481 6.550 -1.512 1.00 93.25 79 GLY A O 1
ATOM 638 N N . ALA A 1 80 ? 6.921 8.673 -2.096 1.00 92.56 80 ALA A N 1
ATOM 639 C CA . ALA A 1 80 ? 7.151 8.389 -3.507 1.00 92.56 80 ALA A CA 1
ATOM 640 C C . ALA A 1 80 ? 8.215 7.300 -3.718 1.00 92.56 80 ALA A C 1
ATOM 642 O O . ALA A 1 80 ? 7.993 6.341 -4.457 1.00 92.56 80 ALA A O 1
ATOM 643 N N . GLY A 1 81 ? 9.342 7.408 -3.005 1.00 93.44 81 GLY A N 1
ATOM 644 C CA . GLY A 1 81 ? 10.410 6.414 -3.032 1.00 93.44 81 GLY A CA 1
ATOM 645 C C . GLY A 1 81 ? 9.964 5.074 -2.463 1.00 93.44 81 GLY A C 1
ATOM 646 O O . GLY A 1 81 ? 10.076 4.056 -3.131 1.00 93.44 81 GLY A O 1
ATOM 647 N N . ARG A 1 82 ? 9.408 5.050 -1.251 1.00 94.94 82 ARG A N 1
ATOM 648 C CA . ARG A 1 82 ? 9.000 3.826 -0.541 1.00 94.94 82 ARG A CA 1
ATOM 649 C C . ARG A 1 82 ? 7.899 3.029 -1.242 1.00 94.94 82 ARG A C 1
ATOM 651 O O . ARG A 1 82 ? 7.930 1.801 -1.202 1.00 94.94 82 ARG A O 1
ATOM 658 N N . TYR A 1 83 ? 6.930 3.707 -1.853 1.00 94.56 83 TYR A N 1
ATOM 659 C CA . TYR A 1 83 ? 5.725 3.080 -2.404 1.00 94.56 83 TYR A CA 1
ATOM 660 C C . TYR A 1 83 ? 5.790 2.811 -3.908 1.00 94.56 83 TYR A C 1
ATOM 662 O O . TYR A 1 83 ? 4.838 2.259 -4.461 1.00 94.56 83 TYR A O 1
ATOM 670 N N . PHE A 1 84 ? 6.898 3.163 -4.566 1.00 94.56 84 PHE A N 1
ATOM 671 C CA . PHE A 1 84 ? 7.095 2.875 -5.980 1.00 94.56 84 PHE A CA 1
ATOM 672 C C . PHE A 1 84 ? 6.850 1.395 -6.301 1.00 94.56 84 PHE A C 1
ATOM 674 O O . PHE A 1 84 ? 7.403 0.501 -5.656 1.00 94.56 84 PHE A O 1
ATOM 681 N N . ASN A 1 85 ? 6.000 1.163 -7.299 1.00 94.75 85 ASN A N 1
ATOM 682 C CA . ASN A 1 85 ? 5.661 -0.155 -7.804 1.00 94.75 85 ASN A CA 1
ATOM 683 C C . ASN A 1 85 ? 5.161 -0.070 -9.252 1.00 94.75 85 ASN A C 1
ATOM 685 O O . ASN A 1 85 ? 4.647 0.967 -9.676 1.00 94.75 85 ASN A O 1
ATOM 689 N N . TRP A 1 86 ? 5.282 -1.171 -9.990 1.00 94.56 86 TRP A N 1
ATOM 690 C CA . TRP A 1 86 ? 4.525 -1.409 -11.221 1.00 94.56 86 TRP A CA 1
ATOM 691 C C . TRP A 1 86 ? 4.430 -2.911 -11.500 1.00 94.56 86 TRP A C 1
ATOM 693 O O . TRP A 1 86 ? 5.136 -3.716 -10.887 1.00 94.56 86 TRP A O 1
ATOM 703 N N . ILE A 1 87 ? 3.557 -3.291 -12.433 1.00 95.38 87 ILE A N 1
ATOM 704 C CA . ILE A 1 87 ? 3.395 -4.690 -12.845 1.00 95.38 87 ILE A CA 1
ATOM 705 C C . ILE A 1 87 ? 3.831 -4.872 -14.294 1.00 95.38 87 ILE A C 1
ATOM 707 O O . ILE A 1 87 ? 3.249 -4.298 -15.209 1.00 95.38 87 ILE A O 1
ATOM 711 N N . ASP A 1 88 ? 4.833 -5.714 -14.505 1.00 96.88 88 ASP A N 1
ATOM 712 C CA . ASP A 1 88 ? 5.225 -6.214 -15.815 1.00 96.88 88 ASP A CA 1
ATOM 713 C C . ASP A 1 88 ? 4.464 -7.508 -16.106 1.00 96.88 88 ASP A C 1
ATOM 715 O O . ASP A 1 88 ? 4.814 -8.582 -15.624 1.00 96.88 88 ASP A O 1
ATOM 719 N N . THR A 1 89 ? 3.365 -7.398 -16.843 1.00 96.19 89 THR A N 1
ATOM 720 C CA . THR A 1 89 ? 2.344 -8.456 -16.924 1.00 96.19 89 THR A CA 1
ATOM 721 C C . THR A 1 89 ? 2.755 -9.688 -17.720 1.00 96.19 89 THR A C 1
ATOM 723 O O . THR A 1 89 ? 2.112 -10.723 -17.582 1.00 96.19 89 THR A O 1
ATOM 726 N N . ASP A 1 90 ? 3.818 -9.615 -18.519 1.00 96.75 90 ASP A N 1
ATOM 727 C CA . ASP A 1 90 ? 4.352 -10.749 -19.282 1.00 96.75 90 ASP A CA 1
ATOM 728 C C . ASP A 1 90 ? 5.849 -10.999 -19.047 1.00 96.75 90 ASP A C 1
ATOM 730 O O . ASP A 1 90 ? 6.407 -11.964 -19.570 1.00 96.75 90 ASP A O 1
ATOM 734 N N . GLY A 1 91 ? 6.505 -10.174 -18.226 1.00 97.38 91 GLY A N 1
ATOM 735 C CA . GLY A 1 91 ? 7.921 -10.336 -17.906 1.00 97.38 91 GLY A CA 1
ATOM 736 C C . GL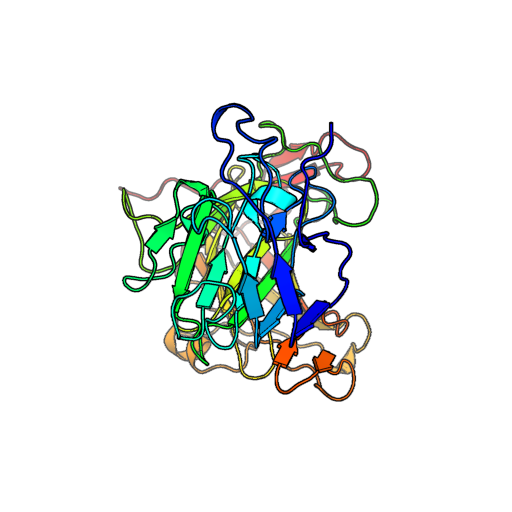Y A 1 91 ? 8.875 -9.779 -18.953 1.00 97.38 91 GLY A C 1
ATOM 737 O O . GLY A 1 91 ? 10.084 -10.007 -18.842 1.00 97.38 91 GLY A O 1
ATOM 738 N N . THR A 1 92 ? 8.362 -9.112 -19.989 1.00 97.81 92 THR A N 1
ATOM 739 C CA . THR A 1 92 ? 9.196 -8.552 -21.053 1.00 97.81 92 THR A CA 1
ATOM 740 C C . THR A 1 92 ? 9.946 -7.310 -20.584 1.00 97.81 92 THR A C 1
ATOM 742 O O . THR A 1 92 ? 11.124 -7.182 -20.901 1.00 97.81 92 THR A O 1
ATOM 745 N N . ALA A 1 93 ? 9.341 -6.447 -19.757 1.00 97.38 93 ALA A N 1
ATOM 746 C CA . ALA A 1 93 ? 9.986 -5.238 -19.227 1.00 97.38 93 ALA A CA 1
ATOM 747 C C . ALA A 1 93 ? 11.099 -5.527 -18.203 1.00 97.38 93 ALA A C 1
ATOM 749 O O . ALA A 1 93 ? 11.998 -4.717 -17.982 1.00 97.38 93 ALA A O 1
ATOM 750 N N . THR A 1 94 ? 11.023 -6.675 -17.541 1.00 96.56 94 THR A N 1
ATOM 751 C CA . THR A 1 94 ? 11.994 -7.132 -16.537 1.00 96.56 94 THR A CA 1
ATOM 752 C C . THR A 1 94 ? 12.960 -8.178 -17.084 1.00 96.56 94 THR A C 1
ATOM 754 O O . THR A 1 94 ? 13.869 -8.596 -16.371 1.00 96.56 94 THR A O 1
ATOM 757 N N . LEU A 1 95 ? 12.781 -8.610 -18.340 1.00 96.44 95 LEU A N 1
ATOM 758 C CA . LEU A 1 95 ? 13.522 -9.708 -18.973 1.00 96.44 95 LEU A CA 1
ATOM 759 C C . LEU A 1 95 ? 13.425 -11.048 -18.213 1.00 96.44 95 LEU A C 1
ATOM 761 O O . LEU A 1 95 ? 14.262 -11.931 -18.398 1.00 96.44 95 LEU A O 1
ATOM 765 N N . ARG A 1 96 ? 12.407 -11.230 -17.359 1.00 95.94 96 ARG A N 1
ATOM 766 C CA . ARG A 1 96 ? 12.208 -12.460 -16.568 1.00 95.94 96 ARG A CA 1
ATOM 767 C C . ARG A 1 96 ? 11.418 -13.537 -17.311 1.00 95.94 96 ARG A C 1
ATOM 769 O O . ARG A 1 96 ? 11.366 -14.672 -16.834 1.00 95.94 96 ARG A O 1
ATOM 776 N N . GLY A 1 97 ? 10.782 -13.182 -18.433 1.00 95.56 97 GLY A N 1
ATOM 777 C CA . GLY A 1 97 ? 9.956 -14.091 -19.242 1.00 95.56 97 GLY A CA 1
ATOM 778 C C . GLY A 1 97 ? 8.713 -14.619 -18.517 1.00 95.56 97 GLY A C 1
ATOM 779 O O . GLY A 1 97 ? 8.159 -15.643 -18.908 1.00 95.56 97 GLY A O 1
ATOM 780 N N . ARG A 1 98 ? 8.313 -13.960 -17.425 1.00 96.06 98 ARG A N 1
ATOM 781 C CA . ARG A 1 98 ? 7.136 -14.285 -16.618 1.00 96.06 98 ARG A CA 1
ATOM 782 C C . ARG A 1 98 ? 6.569 -13.027 -15.950 1.00 96.06 98 ARG A C 1
ATOM 784 O O . ARG A 1 98 ? 7.355 -12.125 -15.640 1.00 96.06 98 ARG A O 1
ATOM 791 N N . PRO A 1 99 ? 5.258 -12.982 -15.655 1.00 97.19 99 PRO A N 1
ATOM 792 C CA . PRO A 1 99 ? 4.641 -11.843 -14.986 1.00 97.19 99 PRO A CA 1
ATOM 793 C C . PRO A 1 99 ? 5.380 -11.471 -13.696 1.00 97.19 99 PRO A C 1
ATOM 795 O O . PRO A 1 99 ? 5.653 -12.322 -12.848 1.00 97.19 99 PRO A O 1
ATOM 798 N N . THR A 1 100 ? 5.720 -10.196 -13.552 1.00 97.56 100 THR A N 1
ATOM 799 C CA . THR A 1 100 ? 6.574 -9.695 -12.477 1.00 97.56 100 THR A CA 1
ATOM 800 C C . THR A 1 100 ? 5.935 -8.492 -11.807 1.00 97.56 100 THR A C 1
ATOM 802 O O . THR A 1 100 ? 5.513 -7.544 -12.464 1.00 97.56 100 THR A O 1
ATOM 805 N N . LEU A 1 101 ? 5.885 -8.527 -10.480 1.00 96.75 101 LEU A N 1
ATOM 806 C CA . LEU A 1 101 ? 5.594 -7.375 -9.645 1.00 96.75 101 LEU A CA 1
ATOM 807 C C . LEU A 1 101 ? 6.923 -6.744 -9.252 1.00 96.75 101 LEU A C 1
ATOM 809 O O . LEU A 1 101 ? 7.799 -7.412 -8.696 1.00 96.75 101 LEU A O 1
ATOM 813 N N . ILE A 1 102 ? 7.057 -5.453 -9.533 1.00 97.19 102 ILE A N 1
ATOM 814 C CA . ILE A 1 102 ? 8.211 -4.667 -9.132 1.00 97.19 102 ILE A CA 1
ATOM 815 C C . ILE A 1 102 ? 7.786 -3.774 -7.976 1.00 97.19 102 ILE A C 1
ATOM 817 O O . ILE A 1 102 ? 6.803 -3.045 -8.088 1.00 97.19 102 ILE A O 1
ATOM 821 N N . GLY A 1 103 ? 8.523 -3.836 -6.872 1.00 96.56 103 GLY A N 1
ATOM 822 C CA . GLY A 1 103 ? 8.319 -2.991 -5.700 1.00 96.56 103 GLY A CA 1
ATOM 823 C C . GLY A 1 103 ? 9.615 -2.317 -5.270 1.00 96.56 103 GLY A C 1
ATOM 824 O O . GLY A 1 103 ? 10.701 -2.808 -5.560 1.00 96.56 103 GLY A O 1
ATOM 825 N N . SER A 1 104 ? 9.512 -1.177 -4.599 1.00 96.88 104 SER A N 1
ATOM 826 C CA . SER A 1 104 ? 10.659 -0.384 -4.144 1.00 96.88 104 SER A CA 1
ATOM 827 C C . SER A 1 104 ? 11.567 -1.110 -3.141 1.00 96.88 104 SER A C 1
ATOM 829 O O . SER A 1 104 ? 11.254 -2.189 -2.664 1.00 96.88 104 SER A O 1
ATOM 831 N N . TRP A 1 105 ? 12.686 -0.498 -2.766 1.00 96.62 105 TRP A N 1
ATOM 832 C CA . TRP A 1 105 ? 13.733 -1.051 -1.907 1.00 96.62 105 TRP A CA 1
ATOM 833 C C . TRP A 1 105 ? 13.331 -1.562 -0.509 1.00 96.62 105 TRP A C 1
ATOM 835 O O . TRP A 1 105 ? 13.993 -2.504 -0.052 1.00 96.62 105 TRP A O 1
ATOM 845 N N . PRO A 1 106 ? 12.318 -1.021 0.209 1.00 96.62 106 PRO A N 1
ATOM 846 C CA . PRO A 1 106 ? 12.017 -1.494 1.559 1.00 96.62 106 PRO A CA 1
ATOM 847 C C . PRO A 1 106 ? 11.702 -2.993 1.589 1.00 96.62 106 PRO A C 1
ATOM 849 O O . PRO A 1 106 ? 11.079 -3.523 0.668 1.00 96.62 106 PRO A O 1
ATOM 852 N N . SER A 1 107 ? 12.071 -3.685 2.675 1.00 95.75 107 SER A N 1
ATOM 853 C CA . SER A 1 107 ? 11.801 -5.127 2.813 1.00 95.75 107 SER A CA 1
ATOM 854 C C . SER A 1 107 ? 10.307 -5.460 2.761 1.00 95.75 107 SER A C 1
ATOM 856 O O . SER A 1 107 ? 9.952 -6.595 2.465 1.00 95.75 107 SER A O 1
ATOM 858 N N . TRP A 1 108 ? 9.440 -4.469 2.979 1.00 96.00 108 TRP A N 1
ATOM 859 C CA . TRP A 1 108 ? 8.012 -4.489 2.670 1.00 96.00 108 TRP A CA 1
ATOM 860 C C . TRP A 1 108 ? 7.642 -5.017 1.279 1.00 96.00 108 TRP A C 1
ATOM 862 O O . TRP A 1 108 ? 6.579 -5.611 1.143 1.00 96.00 108 TRP A O 1
ATOM 872 N N . TRP A 1 109 ? 8.483 -4.837 0.262 1.00 96.38 109 TRP A N 1
ATOM 873 C CA . TRP A 1 109 ? 8.230 -5.350 -1.090 1.00 96.38 109 TRP A CA 1
ATOM 874 C C . TRP A 1 109 ? 8.856 -6.722 -1.350 1.00 96.38 109 TRP A C 1
ATOM 876 O O . TRP A 1 109 ? 8.661 -7.294 -2.417 1.00 96.38 109 TRP A O 1
ATOM 886 N N . ASN A 1 110 ? 9.577 -7.285 -0.378 1.00 95.44 110 ASN A N 1
ATOM 887 C CA . ASN A 1 110 ? 10.045 -8.664 -0.433 1.00 95.44 110 ASN A CA 1
ATOM 888 C C . ASN A 1 110 ? 8.933 -9.582 0.099 1.00 95.44 110 ASN A C 1
ATOM 890 O O . ASN A 1 110 ? 8.857 -9.865 1.294 1.00 95.44 110 ASN A O 1
ATOM 894 N N . LEU A 1 111 ? 8.021 -9.944 -0.804 1.00 93.50 111 LEU A N 1
ATOM 895 C CA . LEU A 1 111 ? 6.751 -10.606 -0.501 1.00 93.50 111 LEU A CA 1
ATOM 896 C C . LEU A 1 111 ? 6.919 -12.065 -0.061 1.00 93.50 111 LEU A C 1
ATOM 898 O O . LEU A 1 111 ? 6.203 -12.523 0.826 1.00 93.50 111 LEU A O 1
ATOM 902 N N . ASP A 1 112 ? 7.826 -12.802 -0.700 1.00 92.69 112 ASP A N 1
ATOM 903 C CA . ASP A 1 112 ? 8.000 -14.243 -0.509 1.00 92.69 112 ASP A CA 1
ATOM 904 C C . ASP A 1 112 ? 9.324 -14.715 -1.147 1.00 92.69 112 ASP A C 1
ATOM 906 O O . ASP A 1 112 ? 10.111 -13.923 -1.666 1.00 92.69 112 ASP A O 1
ATOM 910 N N . SER A 1 113 ? 9.584 -16.017 -1.103 1.00 92.88 113 SER A N 1
ATOM 911 C CA . SER A 1 113 ? 10.798 -16.677 -1.589 1.00 92.88 113 SER A CA 1
ATOM 912 C C . SER A 1 113 ? 11.069 -16.529 -3.092 1.00 92.88 113 SER A C 1
ATOM 914 O O . SER A 1 113 ? 12.218 -16.666 -3.508 1.00 92.88 113 SER A O 1
ATOM 916 N N . ASP A 1 114 ? 10.060 -16.212 -3.908 1.00 94.94 114 ASP A N 1
ATOM 917 C CA . ASP A 1 114 ? 10.223 -15.915 -5.338 1.00 94.94 114 ASP A CA 1
ATOM 918 C C . ASP A 1 114 ? 10.757 -14.499 -5.619 1.00 94.94 114 ASP A C 1
ATOM 920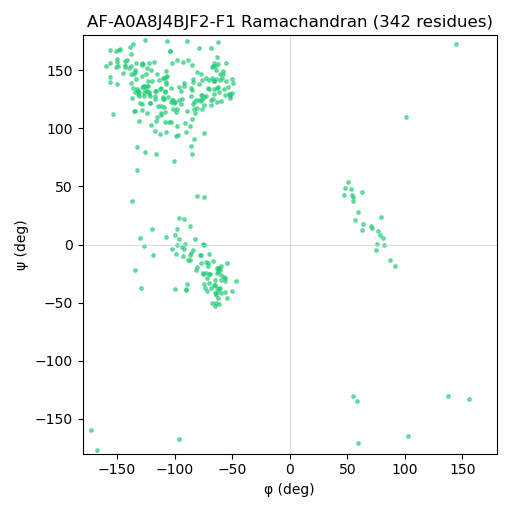 O O . ASP A 1 114 ? 11.117 -14.182 -6.757 1.00 94.94 114 ASP A O 1
ATOM 924 N N . CYS A 1 115 ? 10.837 -13.649 -4.592 1.00 95.81 115 CYS A N 1
ATOM 925 C CA . CYS A 1 115 ? 11.352 -12.297 -4.721 1.00 95.81 115 CYS A CA 1
ATOM 926 C C . CYS A 1 115 ? 12.884 -12.262 -4.767 1.00 95.81 115 CYS A C 1
ATOM 928 O O . CYS A 1 115 ? 13.579 -12.877 -3.957 1.00 95.81 115 CYS A O 1
ATOM 930 N N . SER A 1 116 ? 13.425 -11.436 -5.659 1.00 96.75 116 SER A N 1
ATOM 931 C CA . SER A 1 116 ? 14.857 -11.144 -5.758 1.00 96.75 116 SER A CA 1
ATOM 932 C C . SER A 1 116 ? 15.105 -9.641 -5.689 1.00 96.75 116 SER A C 1
ATOM 934 O O . SER A 1 116 ? 14.437 -8.865 -6.373 1.00 96.75 116 SER A O 1
ATOM 936 N N . TYR A 1 117 ? 16.067 -9.220 -4.868 1.00 97.81 117 TYR A N 1
ATOM 937 C CA . TYR A 1 117 ? 16.455 -7.815 -4.799 1.00 97.81 117 TYR A CA 1
ATOM 938 C C . TYR A 1 117 ? 17.411 -7.469 -5.939 1.00 97.81 117 TYR A C 1
ATOM 940 O O . TYR A 1 117 ? 18.474 -8.074 -6.077 1.00 97.81 117 TYR A O 1
ATOM 948 N N . GLN A 1 118 ? 17.045 -6.468 -6.731 1.00 97.00 118 GLN A N 1
ATOM 949 C CA . GLN A 1 118 ? 17.869 -5.915 -7.795 1.00 97.00 118 GLN A CA 1
ATOM 950 C C . GLN A 1 118 ? 18.584 -4.674 -7.271 1.00 97.00 118 GLN A C 1
ATOM 952 O O . GLN A 1 118 ? 18.041 -3.569 -7.292 1.00 97.00 118 GLN A O 1
ATOM 957 N N . SER A 1 119 ? 19.813 -4.863 -6.792 1.00 95.31 119 SER A N 1
ATOM 958 C CA . SER A 1 119 ? 20.579 -3.823 -6.092 1.00 95.31 119 SER A CA 1
ATOM 959 C C . SER A 1 119 ? 20.844 -2.584 -6.936 1.00 95.31 119 SER A C 1
ATOM 961 O O . SER A 1 119 ? 20.762 -1.478 -6.419 1.00 95.31 119 SER A O 1
ATOM 963 N N . LEU A 1 120 ? 21.103 -2.744 -8.236 1.00 93.44 120 LEU A N 1
ATOM 964 C CA . LEU A 1 120 ? 21.320 -1.602 -9.122 1.00 93.44 120 LEU A CA 1
ATOM 965 C C . LEU A 1 120 ? 20.065 -0.740 -9.221 1.00 93.44 120 LEU A C 1
ATOM 967 O O . LEU A 1 120 ? 20.154 0.480 -9.155 1.00 93.44 120 LEU A O 1
ATOM 971 N N . GLY A 1 121 ? 18.901 -1.375 -9.354 1.00 95.06 121 GLY A N 1
ATOM 972 C CA . GLY A 1 121 ? 17.621 -0.698 -9.504 1.00 95.06 121 GLY A CA 1
ATOM 973 C C . GLY A 1 121 ? 16.947 -0.306 -8.198 1.00 95.06 121 GLY A C 1
ATOM 974 O O . GLY A 1 121 ? 15.937 0.372 -8.283 1.00 95.06 121 GLY A O 1
ATOM 975 N N . ASN A 1 122 ? 17.461 -0.723 -7.035 1.00 97.00 122 ASN A N 1
ATOM 976 C CA . ASN A 1 122 ? 16.835 -0.571 -5.716 1.00 97.00 122 ASN A CA 1
ATOM 977 C C . ASN A 1 122 ? 15.361 -1.003 -5.687 1.00 97.00 122 ASN A C 1
ATOM 979 O O . ASN A 1 122 ? 14.475 -0.274 -5.227 1.00 97.00 122 ASN A O 1
ATOM 983 N N . VAL A 1 123 ? 15.090 -2.192 -6.221 1.00 97.62 123 VAL A N 1
ATOM 984 C CA . VAL A 1 123 ? 13.742 -2.763 -6.305 1.00 97.62 123 VAL A CA 1
ATOM 985 C C . VAL A 1 123 ? 13.759 -4.257 -6.005 1.00 97.62 123 VAL A C 1
ATOM 987 O O . VAL A 1 123 ? 14.747 -4.941 -6.267 1.00 97.62 123 VAL A O 1
ATOM 990 N N . HIS A 1 124 ? 12.653 -4.781 -5.488 1.00 97.94 124 HIS A N 1
ATOM 991 C CA . HIS A 1 124 ? 12.379 -6.217 -5.449 1.00 97.94 124 HIS A CA 1
ATOM 992 C C . HIS A 1 124 ? 11.601 -6.620 -6.700 1.00 97.94 124 HIS A C 1
ATOM 994 O O . HIS A 1 124 ? 10.658 -5.939 -7.103 1.00 97.94 124 HIS A O 1
ATOM 1000 N N . TRP A 1 125 ? 11.998 -7.737 -7.302 1.00 97.69 125 TRP A N 1
ATOM 1001 C CA . TRP A 1 125 ? 11.273 -8.411 -8.376 1.00 97.69 125 TRP A CA 1
ATOM 1002 C C . TRP A 1 125 ? 10.677 -9.698 -7.840 1.00 97.69 125 TRP A C 1
ATOM 1004 O O . TRP A 1 125 ? 11.428 -10.617 -7.513 1.00 97.69 125 TRP A O 1
ATOM 1014 N N . CYS A 1 126 ? 9.354 -9.758 -7.789 1.00 96.88 126 CYS A N 1
ATOM 1015 C CA . CYS A 1 126 ? 8.587 -10.917 -7.352 1.00 96.88 126 CYS A CA 1
ATOM 1016 C C . CYS A 1 126 ? 7.714 -11.424 -8.499 1.00 96.88 126 CYS A C 1
ATOM 1018 O O . CYS A 1 126 ? 7.360 -10.668 -9.403 1.00 96.88 126 CYS A O 1
ATOM 1020 N N . ASP A 1 127 ? 7.314 -12.684 -8.458 1.00 96.44 127 ASP A N 1
ATOM 1021 C CA . ASP A 1 127 ? 6.315 -13.217 -9.372 1.00 96.44 127 ASP A CA 1
ATOM 1022 C C . ASP A 1 127 ? 4.963 -12.547 -9.099 1.00 96.44 127 ASP A C 1
ATOM 1024 O O . ASP A 1 127 ? 4.488 -12.460 -7.955 1.00 96.44 127 ASP A O 1
ATOM 1028 N N . TYR A 1 128 ? 4.350 -12.049 -10.174 1.00 94.19 128 TYR A N 1
ATOM 1029 C CA . TYR A 1 128 ? 2.989 -11.538 -10.129 1.00 94.19 128 TYR A CA 1
ATOM 1030 C C . TYR A 1 128 ? 2.011 -12.703 -10.283 1.00 94.19 128 TYR A C 1
ATOM 1032 O O . TYR A 1 128 ? 2.042 -13.433 -11.273 1.00 94.19 128 TYR A O 1
ATOM 1040 N N . LEU A 1 129 ? 1.154 -12.887 -9.278 1.00 90.81 129 LEU A N 1
ATOM 1041 C CA . LEU A 1 129 ? 0.242 -14.024 -9.159 1.00 90.81 129 LEU A CA 1
ATOM 1042 C C . LEU A 1 129 ? -1.201 -13.517 -9.034 1.00 90.81 129 LEU A C 1
ATOM 1044 O O . LEU A 1 129 ? -1.402 -12.443 -8.464 1.00 90.81 129 LEU A O 1
ATOM 1048 N N . PRO A 1 130 ? -2.219 -14.284 -9.474 1.00 83.38 130 PRO A N 1
ATOM 1049 C CA . PRO A 1 130 ? -3.617 -13.836 -9.451 1.00 83.38 130 PRO A CA 1
ATOM 1050 C C . PRO A 1 130 ? -4.135 -13.414 -8.070 1.00 83.38 130 PRO A C 1
ATOM 1052 O O . PRO A 1 130 ? -5.014 -12.565 -7.975 1.00 83.38 130 PRO A O 1
ATOM 1055 N N . TRP A 1 131 ? -3.583 -13.990 -6.998 1.00 83.81 131 TRP A N 1
ATOM 1056 C CA . TRP A 1 131 ? -3.939 -13.668 -5.614 1.00 83.81 131 TRP A CA 1
ATOM 1057 C C . TRP A 1 131 ? -3.066 -12.575 -4.982 1.00 83.81 131 TRP A C 1
ATOM 1059 O O . TRP A 1 131 ? -3.305 -12.210 -3.838 1.00 83.81 131 TRP A O 1
ATOM 1069 N N . ARG A 1 132 ? -2.034 -12.068 -5.672 1.00 88.69 132 ARG A N 1
ATOM 1070 C CA . ARG A 1 132 ? -1.138 -11.004 -5.186 1.00 88.69 132 ARG A CA 1
ATOM 1071 C C . ARG A 1 132 ? -1.540 -9.670 -5.803 1.00 88.69 132 ARG A C 1
ATOM 1073 O O . ARG A 1 132 ? -0.865 -9.143 -6.684 1.00 88.69 132 ARG A O 1
ATOM 1080 N N . ALA A 1 133 ? -2.664 -9.130 -5.351 1.00 88.50 133 ALA A N 1
ATOM 1081 C CA . ALA A 1 133 ? -3.169 -7.852 -5.831 1.00 88.50 133 ALA A CA 1
ATOM 1082 C C . ALA A 1 133 ? -2.538 -6.685 -5.065 1.00 88.50 133 ALA A C 1
ATOM 1084 O O . ALA A 1 133 ? -2.480 -6.704 -3.836 1.00 88.50 133 ALA A O 1
ATOM 1085 N N . ILE A 1 134 ? -2.105 -5.639 -5.765 1.00 91.19 134 ILE A N 1
ATOM 1086 C CA . ILE A 1 134 ? -1.643 -4.417 -5.104 1.00 91.19 134 ILE A CA 1
ATOM 1087 C C . ILE A 1 134 ? -2.851 -3.694 -4.500 1.00 91.19 134 ILE A C 1
ATOM 1089 O O . ILE A 1 134 ? -3.902 -3.568 -5.131 1.00 91.19 134 ILE A O 1
ATOM 1093 N N . ALA A 1 135 ? -2.690 -3.244 -3.262 1.00 92.00 135 ALA A N 1
ATOM 1094 C CA . ALA A 1 135 ? -3.689 -2.531 -2.493 1.00 92.00 135 ALA A CA 1
ATOM 1095 C C . ALA A 1 135 ? -3.105 -1.238 -1.922 1.00 92.00 135 ALA A C 1
ATOM 1097 O O . ALA A 1 135 ? -1.897 -1.119 -1.694 1.00 92.00 135 ALA A O 1
ATOM 1098 N N . ARG A 1 136 ? -3.990 -0.284 -1.646 1.00 93.25 136 ARG A N 1
ATOM 1099 C CA . ARG A 1 136 ? -3.682 0.965 -0.968 1.00 93.25 136 ARG A CA 1
ATOM 1100 C C . ARG A 1 136 ? -4.707 1.267 0.112 1.00 93.25 136 ARG A C 1
ATOM 1102 O O . ARG A 1 136 ? -5.910 1.284 -0.153 1.00 93.25 136 ARG A O 1
ATOM 1109 N N . LEU A 1 137 ? -4.192 1.592 1.292 1.00 94.56 137 LEU A N 1
ATOM 1110 C CA . LEU A 1 137 ? -4.960 2.103 2.417 1.00 94.56 137 LEU A CA 1
ATOM 1111 C C . LEU A 1 137 ? -4.520 3.525 2.759 1.00 94.56 137 LEU A C 1
ATOM 1113 O O . LEU A 1 137 ? -3.328 3.765 2.960 1.00 94.56 137 LEU A O 1
ATOM 1117 N N . ASP A 1 138 ? -5.471 4.438 2.932 1.00 94.62 138 ASP A N 1
ATOM 1118 C CA . ASP A 1 138 ? -5.202 5.711 3.598 1.00 94.62 138 ASP A CA 1
ATOM 1119 C C . ASP A 1 138 ? -5.646 5.577 5.064 1.00 94.62 138 ASP A C 1
ATOM 1121 O O . ASP A 1 138 ? -6.836 5.560 5.388 1.00 94.62 138 ASP A O 1
ATOM 1125 N N . VAL A 1 139 ? -4.671 5.389 5.961 1.00 96.62 139 VAL A N 1
ATOM 1126 C CA . VAL A 1 139 ? -4.919 5.241 7.401 1.00 96.62 139 VAL A CA 1
ATOM 1127 C C . VAL A 1 139 ? -4.893 6.610 8.063 1.00 96.62 139 VAL A C 1
ATOM 1129 O O . VAL A 1 139 ? -3.850 7.259 8.121 1.00 96.62 139 VAL A O 1
ATOM 1132 N N . ARG A 1 140 ? -6.045 7.022 8.583 1.00 96.81 140 ARG A N 1
ATOM 1133 C CA . ARG A 1 140 ? -6.282 8.327 9.178 1.00 96.81 140 ARG A CA 1
ATOM 1134 C C . ARG A 1 140 ? -6.463 8.240 10.686 1.00 96.81 140 ARG A C 1
ATOM 1136 O O . ARG A 1 140 ? -7.346 7.541 11.185 1.00 96.81 140 ARG A O 1
ATOM 1143 N N . VAL A 1 141 ? -5.675 9.037 11.396 1.00 97.62 141 VAL A N 1
ATOM 1144 C CA . VAL A 1 141 ? -5.888 9.382 12.804 1.00 97.62 141 VAL A CA 1
ATOM 1145 C C . VAL A 1 141 ? -6.427 10.813 12.826 1.00 97.62 141 VAL A C 1
ATOM 1147 O O . VAL A 1 141 ? -5.656 11.742 12.564 1.00 97.62 141 VAL A O 1
ATOM 1150 N N . PRO A 1 142 ? -7.736 11.021 13.077 1.00 95.56 142 PRO A N 1
ATOM 1151 C CA . PRO A 1 142 ? -8.343 12.346 13.037 1.00 95.56 142 PRO A CA 1
ATOM 1152 C C . PRO A 1 142 ? -7.576 13.355 13.897 1.00 95.56 142 PRO A C 1
ATOM 1154 O O . PRO A 1 142 ? -7.329 13.115 15.075 1.00 95.56 142 PRO A O 1
ATOM 1157 N N . GLY A 1 143 ? -7.191 14.477 13.284 1.00 94.69 143 GLY A N 1
ATOM 1158 C CA . GLY A 1 143 ? -6.424 15.539 13.934 1.00 94.69 143 GLY A CA 1
ATOM 1159 C C . GLY A 1 143 ? -4.911 15.300 14.019 1.00 94.69 143 GLY A C 1
ATOM 1160 O O . GLY A 1 143 ? -4.208 16.176 14.513 1.00 94.69 143 GLY A O 1
ATOM 1161 N N . TYR A 1 144 ? -4.383 14.174 13.529 1.00 96.81 144 TYR A N 1
ATOM 1162 C CA . TYR A 1 144 ? -2.956 13.842 13.648 1.00 96.81 144 TYR A CA 1
ATOM 1163 C C . TYR A 1 144 ? -2.277 13.443 12.336 1.00 96.81 144 TYR A C 1
ATOM 1165 O O . TYR A 1 144 ? -1.118 13.800 12.121 1.00 96.81 144 TYR A O 1
ATOM 1173 N N . THR A 1 145 ? -2.976 12.718 11.463 1.00 96.69 145 THR A N 1
ATOM 1174 C CA . THR A 1 145 ? -2.528 12.472 10.085 1.00 96.69 145 THR A CA 1
ATOM 1175 C C . THR A 1 145 ? -3.103 13.514 9.137 1.00 96.69 145 THR A C 1
ATOM 1177 O O . THR A 1 145 ? -4.138 14.116 9.428 1.00 96.69 145 THR A O 1
ATOM 1180 N N . VAL A 1 146 ? -2.448 13.707 7.993 1.00 95.06 146 VAL A N 1
ATOM 1181 C CA . VAL A 1 146 ? -2.911 14.608 6.932 1.00 95.06 146 VAL A CA 1
ATOM 1182 C C . VAL A 1 146 ? -3.073 13.856 5.609 1.00 95.06 146 VAL A C 1
ATOM 1184 O O . VAL A 1 146 ? -2.248 12.993 5.290 1.00 95.06 146 VAL A O 1
ATOM 1187 N N . PRO A 1 147 ? -4.125 14.155 4.831 1.00 91.69 147 PRO A N 1
ATOM 1188 C CA . PRO A 1 147 ? -4.299 13.585 3.504 1.00 91.69 147 PRO A CA 1
ATOM 1189 C C . PRO A 1 147 ? -3.200 14.056 2.547 1.00 91.69 147 PRO A C 1
ATOM 1191 O O . PRO A 1 147 ? -2.813 15.225 2.540 1.00 91.69 147 PRO A O 1
ATOM 1194 N N . VAL A 1 148 ? -2.750 13.129 1.709 1.00 89.62 148 VAL A N 1
ATOM 1195 C CA . VAL A 1 148 ? -1.897 13.401 0.544 1.00 89.62 148 VAL A CA 1
ATOM 1196 C C . VAL A 1 148 ? -2.721 13.949 -0.626 1.00 89.62 148 VAL A C 1
ATOM 1198 O O . VAL A 1 148 ? -3.953 13.923 -0.578 1.00 89.62 148 VAL A O 1
ATOM 1201 N N . ASP A 1 149 ? -2.057 14.440 -1.669 1.00 85.19 149 ASP A N 1
ATOM 1202 C CA . ASP A 1 149 ? -2.652 15.138 -2.820 1.00 85.19 149 ASP A CA 1
ATOM 1203 C C . ASP A 1 149 ? -3.437 16.429 -2.460 1.00 85.19 149 ASP A C 1
ATOM 1205 O O . ASP A 1 149 ? -4.385 16.811 -3.149 1.00 85.19 149 ASP A O 1
ATOM 1209 N N . THR A 1 150 ? -3.077 17.105 -1.366 1.00 85.69 150 THR A N 1
ATOM 1210 C CA . THR A 1 150 ? -3.693 18.356 -0.888 1.00 85.69 150 THR A CA 1
ATOM 1211 C C . THR A 1 150 ? -2.748 19.558 -0.821 1.00 85.69 150 THR A C 1
ATOM 1213 O O . THR A 1 150 ? -3.208 20.673 -0.574 1.00 85.69 150 THR A O 1
ATOM 1216 N N . GLY A 1 151 ? -1.445 19.355 -1.018 1.00 87.06 151 GLY A N 1
ATOM 1217 C CA . GLY A 1 151 ? -0.402 20.370 -0.850 1.00 87.06 151 GLY A CA 1
ATOM 1218 C C . GLY A 1 151 ? -0.042 20.669 0.610 1.00 87.06 151 GLY A C 1
ATOM 1219 O O . GLY A 1 151 ? 0.643 21.656 0.868 1.00 87.06 151 GLY A O 1
ATOM 1220 N N . ASN A 1 152 ? -0.510 19.850 1.560 1.00 88.25 152 ASN A N 1
ATOM 1221 C CA . ASN A 1 152 ? -0.293 20.034 3.000 1.00 88.25 152 ASN A CA 1
ATOM 1222 C C . ASN A 1 152 ? 0.447 18.858 3.658 1.00 88.25 152 ASN A C 1
ATOM 1224 O O . ASN A 1 152 ? 0.442 18.762 4.889 1.00 88.25 152 ASN A O 1
ATOM 1228 N N . ALA A 1 153 ? 1.051 17.945 2.887 1.00 91.69 153 ALA A N 1
ATOM 1229 C CA . ALA A 1 153 ? 1.834 16.867 3.471 1.00 91.69 153 ALA A CA 1
ATOM 1230 C C . ALA A 1 153 ? 3.004 17.414 4.295 1.00 91.69 153 ALA A C 1
ATOM 1232 O O . ALA A 1 153 ? 3.693 18.368 3.927 1.00 91.69 153 ALA A O 1
ATOM 1233 N N . PHE A 1 154 ? 3.259 16.754 5.417 1.00 93.00 154 PHE A N 1
ATOM 1234 C CA . PHE A 1 154 ? 4.469 16.956 6.190 1.00 93.00 154 PHE A CA 1
ATOM 1235 C C . PHE A 1 154 ? 5.704 16.535 5.387 1.00 93.00 154 PHE A C 1
ATOM 1237 O O . PHE A 1 154 ? 5.628 15.582 4.602 1.00 93.00 154 PHE A O 1
ATOM 1244 N N . PRO A 1 155 ? 6.866 17.168 5.620 1.00 91.00 155 PRO A N 1
ATOM 1245 C CA . PRO A 1 155 ? 8.111 16.676 5.054 1.00 91.00 155 PRO A CA 1
ATOM 1246 C C . PRO A 1 155 ? 8.428 15.263 5.588 1.00 91.00 155 PRO A C 1
ATOM 1248 O O . PRO A 1 155 ? 7.971 14.886 6.674 1.00 91.00 155 PRO A O 1
ATOM 1251 N N . PRO A 1 156 ? 9.216 14.467 4.846 1.00 87.44 156 PRO A N 1
ATOM 1252 C CA . PRO A 1 156 ? 9.548 13.075 5.166 1.00 87.44 156 PRO A CA 1
ATOM 1253 C C . PRO A 1 156 ? 10.574 12.936 6.313 1.00 87.44 156 PRO A C 1
ATOM 1255 O O . PRO A 1 156 ? 11.468 12.092 6.262 1.00 87.44 156 PRO A O 1
ATOM 1258 N N . ASP A 1 157 ? 10.450 13.751 7.359 1.00 90.62 157 ASP A N 1
ATOM 1259 C CA . ASP A 1 157 ? 11.425 13.862 8.442 1.00 90.62 157 ASP A CA 1
ATOM 1260 C C . ASP A 1 157 ? 11.039 13.028 9.670 1.00 90.62 157 ASP A C 1
ATOM 1262 O O . ASP A 1 157 ? 9.868 12.727 9.922 1.00 90.62 157 ASP A O 1
ATOM 1266 N N . ALA A 1 158 ? 12.037 12.707 10.500 1.00 91.81 158 ALA A N 1
ATOM 1267 C CA . ALA A 1 158 ? 11.875 11.881 11.697 1.00 91.81 158 ALA A CA 1
ATOM 1268 C C . ALA A 1 158 ? 10.723 12.303 12.646 1.00 91.81 158 ALA A C 1
ATOM 1270 O O . ALA A 1 158 ? 10.013 11.412 13.120 1.00 91.81 158 ALA A O 1
ATOM 1271 N N . PRO A 1 159 ? 10.457 13.603 12.909 1.00 92.31 159 PRO A N 1
ATOM 1272 C CA . PRO A 1 159 ? 9.346 14.024 13.776 1.00 92.31 159 PRO A CA 1
ATOM 1273 C C . PRO A 1 159 ? 7.951 13.623 13.271 1.00 92.31 159 PRO A C 1
ATOM 1275 O O . PRO A 1 159 ? 7.009 13.503 14.063 1.00 92.31 159 PRO A O 1
ATOM 1278 N N . TYR A 1 160 ? 7.815 13.405 11.961 1.00 94.12 160 TYR A N 1
ATOM 1279 C CA . TYR A 1 160 ? 6.559 13.057 11.298 1.00 94.12 160 TYR A CA 1
ATOM 1280 C C . TYR A 1 160 ? 6.435 11.558 11.010 1.00 94.12 160 TYR A C 1
ATOM 1282 O O . TYR A 1 160 ? 5.471 11.135 10.370 1.00 94.12 160 TYR A O 1
ATOM 1290 N N . ILE A 1 161 ? 7.358 10.733 11.512 1.00 95.31 161 ILE A N 1
ATOM 1291 C CA . ILE A 1 161 ? 7.201 9.278 11.509 1.00 95.31 161 ILE A CA 1
ATOM 1292 C C . ILE A 1 161 ? 6.039 8.900 12.437 1.00 95.31 161 ILE A C 1
ATOM 1294 O O . ILE A 1 161 ? 6.010 9.262 13.615 1.00 95.31 161 ILE A O 1
ATOM 1298 N N . LEU A 1 162 ? 5.082 8.150 11.892 1.00 96.25 162 LEU A N 1
ATOM 1299 C CA . LEU A 1 162 ? 3.930 7.619 12.622 1.00 96.25 162 LEU A CA 1
ATOM 1300 C C . LEU A 1 162 ? 4.242 6.241 13.225 1.00 96.25 162 LEU A C 1
ATOM 1302 O O . LEU A 1 162 ? 3.786 5.920 14.320 1.00 96.25 162 LEU A O 1
ATOM 1306 N N . GLY A 1 163 ? 5.050 5.441 12.530 1.00 96.94 163 GLY A N 1
ATOM 1307 C CA . GLY A 1 163 ? 5.449 4.104 12.958 1.00 96.94 163 GLY A CA 1
ATOM 1308 C C . GLY A 1 163 ? 5.854 3.240 11.771 1.00 96.94 163 GLY A C 1
ATOM 1309 O O . GLY A 1 163 ? 6.610 3.698 10.910 1.00 96.94 163 GLY A O 1
ATOM 1310 N N . TYR A 1 164 ? 5.347 2.009 11.700 1.00 97.56 164 TYR A N 1
ATOM 1311 C CA . TYR A 1 164 ? 5.617 1.106 10.577 1.00 97.56 164 TYR A CA 1
ATOM 1312 C C . TYR A 1 164 ? 4.400 0.272 10.172 1.00 97.56 164 TYR A C 1
ATOM 1314 O O . TYR A 1 164 ? 3.483 0.035 10.959 1.00 97.56 164 TYR A O 1
ATOM 1322 N N . VAL A 1 165 ? 4.437 -0.222 8.937 1.00 97.69 165 VAL A N 1
ATOM 1323 C CA . VAL A 1 165 ? 3.596 -1.325 8.464 1.00 97.69 165 VAL A CA 1
ATOM 1324 C C . VAL A 1 165 ? 4.469 -2.562 8.253 1.00 97.69 165 VAL A C 1
ATOM 1326 O O . VAL A 1 165 ? 5.626 -2.436 7.851 1.00 97.69 165 VAL A O 1
ATOM 1329 N N . ALA A 1 166 ? 3.953 -3.749 8.563 1.00 96.50 166 ALA A N 1
ATOM 1330 C CA . ALA A 1 166 ? 4.663 -5.015 8.397 1.00 96.50 166 ALA A CA 1
ATOM 1331 C C . ALA A 1 166 ? 3.758 -6.110 7.828 1.00 96.50 166 ALA A C 1
ATOM 1333 O O . ALA A 1 166 ? 2.563 -6.143 8.117 1.00 96.50 166 ALA A O 1
ATOM 1334 N N . GLN A 1 167 ? 4.320 -7.014 7.028 1.00 94.81 167 GLN A N 1
ATOM 1335 C CA . GLN A 1 167 ? 3.581 -8.173 6.533 1.00 94.81 167 GLN A CA 1
ATOM 1336 C C . GLN A 1 167 ? 3.451 -9.245 7.620 1.00 94.81 167 GLN A C 1
ATOM 1338 O O . GLN A 1 167 ? 4.361 -9.452 8.428 1.00 94.81 167 GLN A O 1
ATOM 1343 N N . PHE A 1 168 ? 2.341 -9.978 7.614 1.00 93.12 168 PHE A N 1
ATOM 1344 C CA . PHE A 1 168 ? 2.181 -11.152 8.470 1.00 93.12 168 PHE A CA 1
ATOM 1345 C C . PHE A 1 168 ? 3.141 -12.280 8.078 1.00 93.12 168 PHE A C 1
ATOM 1347 O O . PHE A 1 168 ? 3.553 -12.399 6.930 1.00 93.12 168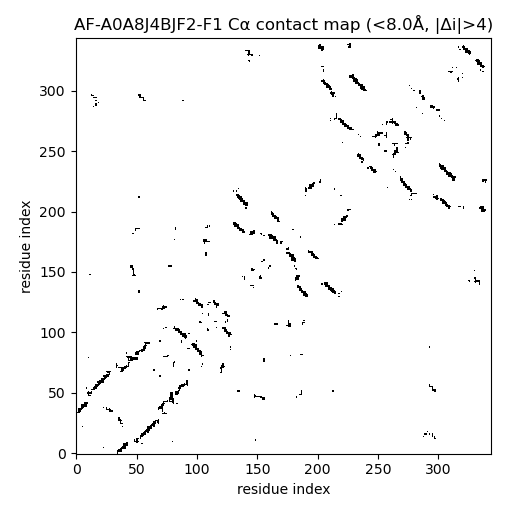 PHE A O 1
ATOM 1354 N N . GLY A 1 169 ? 3.484 -13.125 9.055 1.00 89.94 169 GLY A N 1
ATOM 1355 C CA . GLY A 1 169 ? 4.346 -14.298 8.859 1.00 89.94 169 GLY A CA 1
ATOM 1356 C C . GLY A 1 169 ? 5.849 -14.028 8.989 1.00 89.94 169 GLY A C 1
ATOM 1357 O O . GLY A 1 169 ? 6.613 -14.969 9.176 1.00 89.94 169 GLY A O 1
ATOM 1358 N N . TRP A 1 170 ? 6.276 -12.763 9.000 1.00 91.25 170 TRP A N 1
ATOM 1359 C CA . TRP A 1 170 ? 7.691 -12.389 8.990 1.00 91.25 170 TRP A CA 1
ATOM 1360 C C . TRP A 1 170 ? 8.096 -11.634 10.261 1.00 91.25 170 TRP A C 1
ATOM 1362 O O . TRP A 1 170 ? 7.491 -10.623 10.613 1.00 91.25 170 TRP A O 1
ATOM 1372 N N . ARG A 1 171 ? 9.123 -12.115 10.975 1.00 90.06 171 ARG A N 1
ATOM 1373 C CA . ARG A 1 171 ? 9.546 -11.571 12.282 1.00 90.06 171 ARG A CA 1
ATOM 1374 C C . ARG A 1 171 ? 11.065 -11.461 12.408 1.00 90.06 171 ARG A C 1
ATOM 1376 O O . ARG A 1 171 ? 11.810 -12.090 11.659 1.00 90.06 171 ARG A O 1
ATOM 1383 N N . GLY A 1 172 ? 11.517 -10.687 13.398 1.00 90.50 172 GLY A N 1
ATOM 1384 C CA . GLY A 1 172 ? 12.938 -10.516 13.709 1.00 90.50 172 GLY A CA 1
ATOM 1385 C C . GLY A 1 172 ? 13.719 -9.970 12.514 1.00 90.50 172 GLY A C 1
ATOM 1386 O O . GLY A 1 172 ? 13.250 -9.064 11.831 1.00 90.50 172 GLY A O 1
ATOM 1387 N N . ALA A 1 173 ? 14.879 -10.560 12.227 1.00 89.38 173 ALA A N 1
ATOM 1388 C CA . ALA A 1 173 ? 15.711 -10.177 11.084 1.00 89.38 173 ALA A CA 1
ATOM 1389 C C . ALA A 1 173 ? 15.036 -10.405 9.715 1.00 89.38 173 ALA A C 1
ATOM 1391 O O . ALA A 1 173 ? 15.431 -9.788 8.732 1.00 89.38 173 ALA A O 1
ATOM 1392 N N . ALA A 1 174 ? 14.011 -11.263 9.646 1.00 91.44 174 ALA A N 1
ATOM 1393 C CA . ALA A 1 174 ? 13.262 -11.529 8.420 1.00 91.44 174 ALA A CA 1
ATOM 1394 C C . ALA A 1 174 ? 12.042 -10.608 8.243 1.00 91.44 174 ALA A C 1
ATOM 1396 O O . ALA A 1 174 ? 11.305 -10.770 7.273 1.00 91.44 174 ALA A O 1
ATOM 1397 N N . ALA A 1 175 ? 11.793 -9.675 9.172 1.00 92.94 175 ALA A N 1
ATOM 1398 C CA . ALA A 1 175 ? 10.629 -8.798 9.124 1.00 92.94 175 ALA A CA 1
ATOM 1399 C C . ALA A 1 175 ? 10.554 -8.017 7.798 1.00 92.94 175 ALA A C 1
ATOM 1401 O O . ALA A 1 175 ? 11.504 -7.351 7.376 1.00 92.94 175 ALA A O 1
ATOM 1402 N N . ARG A 1 176 ? 9.386 -8.087 7.154 1.00 95.12 176 ARG A N 1
ATOM 1403 C CA . ARG A 1 176 ? 9.064 -7.352 5.925 1.00 95.12 176 ARG A CA 1
ATOM 1404 C C . ARG A 1 176 ? 8.272 -6.123 6.320 1.00 95.12 176 ARG A C 1
ATOM 1406 O O . ARG A 1 176 ? 7.067 -6.218 6.548 1.00 95.12 176 ARG A O 1
ATOM 1413 N N . ASN A 1 177 ? 8.955 -5.002 6.507 1.00 96.12 177 ASN A N 1
ATOM 1414 C CA . ASN A 1 177 ? 8.345 -3.799 7.049 1.00 96.12 177 ASN A CA 1
ATOM 1415 C C . ASN A 1 177 ? 8.812 -2.539 6.328 1.00 96.12 177 ASN A C 1
ATOM 1417 O O . ASN A 1 177 ? 9.711 -2.554 5.484 1.00 96.12 177 ASN A O 1
ATOM 1421 N N . MET A 1 178 ? 8.130 -1.448 6.642 1.00 96.56 178 MET A N 1
ATOM 1422 C CA . MET A 1 178 ? 8.417 -0.139 6.092 1.00 96.56 1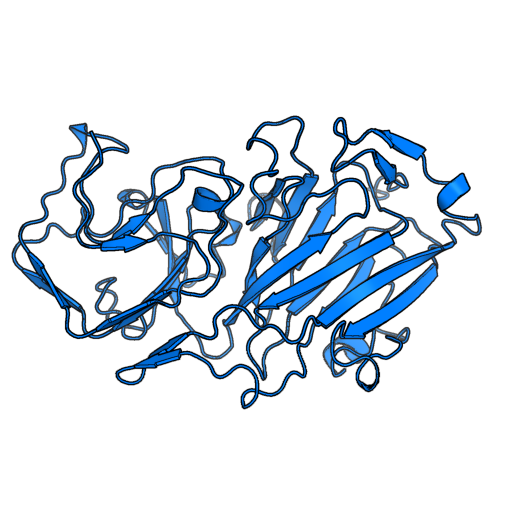78 MET A CA 1
ATOM 1423 C C . MET A 1 178 ? 7.904 0.947 7.024 1.00 96.56 178 MET A C 1
ATOM 1425 O O . MET A 1 178 ? 6.810 0.845 7.583 1.00 96.56 178 MET A O 1
ATOM 1429 N N . THR A 1 179 ? 8.698 2.005 7.159 1.00 96.19 179 THR A N 1
ATOM 1430 C CA . THR A 1 179 ? 8.321 3.215 7.888 1.00 96.19 179 THR A CA 1
ATOM 1431 C C . THR A 1 179 ? 7.122 3.890 7.237 1.00 96.19 179 THR A C 1
ATOM 1433 O O . THR A 1 179 ? 7.090 4.086 6.021 1.00 96.19 179 THR A O 1
ATOM 1436 N N . ILE A 1 180 ? 6.175 4.313 8.067 1.00 96.56 180 ILE A N 1
ATOM 1437 C CA . ILE A 1 180 ? 5.036 5.140 7.672 1.00 96.56 180 ILE A CA 1
ATOM 1438 C C . ILE A 1 180 ? 5.121 6.504 8.362 1.00 96.56 180 ILE A C 1
ATOM 1440 O O . ILE A 1 180 ? 5.607 6.629 9.490 1.00 96.56 180 ILE A O 1
ATOM 1444 N N . THR A 1 181 ? 4.649 7.534 7.673 1.00 96.06 181 THR A N 1
ATOM 1445 C CA . THR A 1 181 ? 4.624 8.919 8.154 1.00 96.06 181 THR A CA 1
ATOM 1446 C C . THR A 1 181 ? 3.200 9.324 8.523 1.00 96.06 181 THR A C 1
ATOM 1448 O O . THR A 1 181 ? 2.252 8.565 8.324 1.00 96.06 181 THR A O 1
ATOM 1451 N N . ARG A 1 182 ? 3.034 10.528 9.074 1.00 95.88 182 ARG A N 1
ATOM 1452 C CA . ARG A 1 182 ? 1.714 11.128 9.325 1.00 95.88 182 ARG A CA 1
ATOM 1453 C C . ARG A 1 182 ? 0.983 11.534 8.042 1.00 95.88 182 ARG A C 1
ATOM 1455 O O . ARG A 1 182 ? -0.186 11.893 8.109 1.00 95.88 182 ARG A O 1
ATOM 1462 N N . ASN A 1 183 ? 1.645 11.466 6.893 1.00 95.62 183 ASN A N 1
ATOM 1463 C CA . ASN A 1 183 ? 0.990 11.617 5.603 1.00 95.62 183 ASN A CA 1
ATOM 1464 C C . ASN A 1 183 ? 0.243 10.322 5.292 1.00 95.62 183 ASN A C 1
ATOM 1466 O O . ASN A 1 183 ? 0.828 9.239 5.349 1.00 95.62 183 ASN A O 1
ATOM 1470 N N . GLU A 1 184 ? -1.034 10.417 4.956 1.00 95.06 184 GLU A N 1
ATOM 1471 C CA . GLU A 1 184 ? -1.871 9.264 4.626 1.00 95.06 184 GLU A CA 1
ATOM 1472 C C . GLU A 1 184 ? -1.347 8.539 3.366 1.00 95.06 184 GLU A C 1
ATOM 1474 O O . GLU A 1 184 ? -0.533 9.073 2.612 1.00 95.06 184 GLU A O 1
ATOM 1479 N N . GLY A 1 185 ? -1.742 7.284 3.157 1.00 93.69 185 GLY A N 1
ATOM 1480 C CA . GLY A 1 185 ? -1.328 6.485 1.998 1.00 93.69 185 GLY A CA 1
ATOM 1481 C C . GLY A 1 185 ? -0.223 5.481 2.292 1.00 93.69 185 GLY A C 1
ATOM 1482 O O . GLY A 1 185 ? 0.943 5.835 2.505 1.00 93.69 185 GLY A O 1
ATOM 1483 N N . ILE A 1 186 ? -0.630 4.212 2.267 1.00 95.75 186 ILE A N 1
ATOM 1484 C CA . ILE A 1 186 ? 0.200 3.018 2.375 1.00 95.75 186 ILE A CA 1
ATOM 1485 C C . ILE A 1 186 ? -0.152 2.108 1.202 1.00 95.75 186 ILE A C 1
ATOM 1487 O O . ILE A 1 186 ? -1.270 1.598 1.139 1.00 95.75 186 ILE A O 1
ATOM 1491 N N . THR A 1 187 ? 0.804 1.880 0.307 1.00 94.88 187 THR A N 1
ATOM 1492 C CA . THR A 1 187 ? 0.663 0.949 -0.820 1.00 94.88 187 THR A CA 1
ATOM 1493 C C . THR A 1 187 ? 1.498 -0.303 -0.579 1.00 94.88 187 THR A C 1
ATOM 1495 O O . THR A 1 187 ? 2.626 -0.241 -0.088 1.00 94.88 187 THR A O 1
ATOM 1498 N N . GLY A 1 188 ? 0.953 -1.459 -0.928 1.00 94.62 188 GLY A N 1
ATOM 1499 C CA . GLY A 1 188 ? 1.631 -2.743 -0.817 1.00 94.62 188 GLY A CA 1
ATOM 1500 C C . GLY A 1 188 ? 0.807 -3.846 -1.453 1.00 94.62 188 GLY A C 1
ATOM 1501 O O . GLY A 1 188 ? -0.084 -3.576 -2.251 1.00 94.62 188 GLY A O 1
ATOM 1502 N N . VAL A 1 189 ? 1.066 -5.094 -1.082 1.00 92.75 189 VAL A N 1
ATOM 1503 C CA . VAL A 1 189 ? 0.397 -6.248 -1.691 1.00 92.75 189 VAL A CA 1
ATOM 1504 C C . VAL A 1 189 ? -0.592 -6.879 -0.713 1.00 92.75 189 VAL A C 1
ATOM 1506 O O . VAL A 1 189 ? -0.280 -7.108 0.455 1.00 92.75 189 VAL A O 1
ATOM 1509 N N . SER A 1 190 ? -1.807 -7.109 -1.200 1.00 84.88 190 SER A N 1
ATOM 1510 C CA . SER A 1 190 ? -2.851 -7.935 -0.590 1.00 84.88 190 SER A CA 1
ATOM 1511 C C . SER A 1 190 ? -2.734 -9.393 -1.060 1.00 84.88 190 SER A C 1
ATOM 1513 O O . SER A 1 190 ? -1.893 -9.708 -1.902 1.00 84.88 190 SER A O 1
ATOM 1515 N N . GLY A 1 191 ? -3.552 -10.300 -0.520 1.00 76.19 191 GLY A N 1
ATOM 1516 C CA . GLY A 1 191 ? -3.566 -11.701 -0.945 1.00 76.19 191 GLY A CA 1
ATOM 1517 C C . GLY A 1 191 ? -3.666 -12.682 0.211 1.00 76.19 191 GLY A C 1
ATOM 1518 O O . GLY A 1 191 ? -4.514 -12.538 1.085 1.00 76.19 191 GLY A O 1
ATOM 1519 N N . THR A 1 192 ? -2.787 -13.686 0.230 1.00 70.56 192 THR A N 1
ATOM 1520 C CA . THR A 1 192 ? -2.751 -14.745 1.260 1.00 70.56 192 THR A CA 1
ATOM 1521 C C . THR A 1 192 ? -2.158 -14.293 2.601 1.00 70.56 192 THR A C 1
ATOM 1523 O O . THR A 1 192 ? -2.060 -15.085 3.534 1.00 70.56 192 THR A O 1
ATOM 1526 N N . THR A 1 193 ? -1.754 -13.027 2.709 1.00 80.25 193 THR A N 1
ATOM 1527 C CA . THR A 1 193 ? -1.149 -12.412 3.898 1.00 80.25 193 THR A CA 1
ATOM 1528 C C . THR A 1 193 ? -1.921 -11.147 4.300 1.00 80.25 193 THR A C 1
ATOM 1530 O O . THR A 1 193 ? -2.889 -10.750 3.650 1.00 80.25 193 THR A O 1
ATOM 1533 N N . GLY A 1 194 ? -1.529 -10.526 5.411 1.00 93.12 194 GLY A N 1
ATOM 1534 C CA . GLY A 1 194 ? -2.136 -9.315 5.949 1.00 93.12 194 GLY A CA 1
ATOM 1535 C C . GLY A 1 194 ? -1.106 -8.292 6.406 1.00 93.12 194 GLY A C 1
ATOM 1536 O O . GLY A 1 194 ? 0.102 -8.538 6.402 1.00 93.12 194 GLY A O 1
ATOM 1537 N N . TRP A 1 195 ? -1.602 -7.115 6.768 1.00 96.88 195 TRP A N 1
ATOM 1538 C CA . TRP A 1 195 ? -0.810 -5.969 7.185 1.00 96.88 195 TRP A CA 1
ATOM 1539 C C . TRP A 1 195 ? -0.988 -5.731 8.678 1.00 96.88 195 TRP A C 1
ATOM 1541 O O . TRP A 1 195 ? -2.102 -5.554 9.175 1.00 96.88 195 TRP A O 1
ATOM 1551 N N . TYR A 1 196 ? 0.130 -5.685 9.391 1.00 97.12 196 TYR A N 1
ATOM 1552 C CA . TYR A 1 196 ? 0.196 -5.184 10.751 1.00 97.12 196 TYR A CA 1
ATOM 1553 C C . TYR A 1 196 ? 0.589 -3.711 10.719 1.00 97.12 196 TYR A C 1
ATOM 1555 O O . TYR A 1 196 ? 1.656 -3.358 10.221 1.00 97.12 196 TYR A O 1
ATOM 1563 N N . PHE A 1 197 ? -0.272 -2.863 11.261 1.00 97.88 197 PHE A N 1
ATOM 1564 C CA . PHE A 1 197 ? -0.058 -1.434 11.400 1.00 97.88 197 PHE A CA 1
ATOM 1565 C C . PHE A 1 197 ? 0.357 -1.114 12.836 1.00 97.88 197 PHE A C 1
ATOM 1567 O O . PHE A 1 197 ? -0.336 -1.463 13.794 1.00 97.88 197 PHE A O 1
ATOM 1574 N N . HIS A 1 198 ? 1.499 -0.449 12.983 1.00 97.12 198 HIS A N 1
ATOM 1575 C CA . HIS A 1 198 ? 2.054 -0.057 14.268 1.00 97.12 198 HIS A CA 1
ATOM 1576 C C . HIS A 1 198 ? 2.246 1.454 14.338 1.00 97.12 198 HIS A C 1
ATOM 1578 O O . HIS A 1 198 ? 2.889 2.041 13.470 1.00 97.12 198 HIS A O 1
ATOM 1584 N N . MET A 1 199 ? 1.745 2.058 15.416 1.00 96.62 199 MET A N 1
ATOM 1585 C CA . MET A 1 199 ? 1.956 3.466 15.748 1.00 96.62 199 MET A CA 1
ATOM 1586 C C . MET A 1 199 ? 2.890 3.592 16.948 1.00 96.62 199 MET A C 1
ATOM 1588 O O . MET A 1 199 ? 2.664 2.958 17.981 1.00 96.62 199 MET A O 1
ATOM 1592 N N . ASN A 1 200 ? 3.887 4.467 16.834 1.00 95.88 200 ASN A N 1
ATOM 1593 C CA . ASN A 1 200 ? 4.874 4.704 17.888 1.00 95.88 200 ASN A CA 1
ATOM 1594 C C . ASN A 1 200 ? 4.240 5.328 19.141 1.00 95.88 200 ASN A C 1
ATOM 1596 O O . ASN A 1 200 ? 4.650 5.034 20.259 1.00 95.88 200 ASN A O 1
ATOM 1600 N N . GLN A 1 201 ? 3.229 6.180 18.958 1.00 94.94 201 GLN A N 1
ATOM 1601 C CA . GLN A 1 201 ? 2.539 6.884 20.042 1.00 94.94 201 GLN A CA 1
ATOM 1602 C C . GLN A 1 201 ? 1.551 5.987 20.809 1.00 94.94 201 GLN A C 1
ATOM 1604 O O . GLN A 1 201 ? 1.050 6.389 21.855 1.00 94.94 201 GLN A O 1
ATOM 1609 N N . GLY A 1 202 ? 1.288 4.770 20.324 1.00 94.56 202 GLY A N 1
ATOM 1610 C CA . GLY A 1 202 ? 0.309 3.845 20.890 1.00 94.56 202 GLY A CA 1
ATOM 1611 C C . GLY A 1 202 ? -0.991 3.790 20.088 1.00 94.56 202 GLY A C 1
ATOM 1612 O O . GLY A 1 202 ? -1.043 4.207 18.935 1.00 94.56 202 GLY A O 1
ATOM 1613 N N . ALA A 1 203 ? -2.046 3.235 20.680 1.00 95.88 203 ALA A N 1
ATOM 1614 C CA . ALA A 1 203 ? -3.340 3.108 20.009 1.00 95.88 203 ALA A CA 1
ATOM 1615 C C . ALA A 1 203 ? -4.124 4.422 20.067 1.00 95.88 203 ALA A C 1
ATOM 1617 O O . ALA A 1 203 ? -4.022 5.139 21.052 1.00 95.88 203 ALA A O 1
ATOM 1618 N N . THR A 1 204 ? -4.948 4.738 19.071 1.00 96.69 204 THR A N 1
ATOM 1619 C CA . THR A 1 204 ? -5.794 5.942 19.106 1.00 96.69 204 THR A CA 1
ATOM 1620 C C . THR A 1 204 ? -7.262 5.577 19.350 1.00 96.69 204 THR A C 1
ATOM 1622 O O . THR A 1 204 ? -7.709 4.546 18.851 1.00 96.69 204 THR A O 1
ATOM 1625 N N . PRO A 1 205 ? -8.051 6.388 20.082 1.00 97.00 205 PRO A N 1
ATOM 1626 C CA . PRO A 1 205 ? -9.480 6.133 20.261 1.00 97.00 205 PRO A CA 1
ATOM 1627 C C . PRO A 1 205 ? -10.293 6.106 18.963 1.00 97.00 205 PRO A C 1
ATOM 1629 O O . PRO A 1 205 ? -11.337 5.457 18.932 1.00 97.00 205 PRO A O 1
ATOM 1632 N N . SER A 1 206 ? -9.845 6.796 17.910 1.00 97.31 206 SER A N 1
ATOM 1633 C CA . SER A 1 206 ? -10.526 6.831 16.614 1.00 97.31 206 SER A CA 1
ATOM 1634 C C . SER A 1 206 ? -9.524 6.628 15.487 1.00 97.31 206 SER A C 1
ATOM 1636 O O . SER A 1 206 ? -8.635 7.450 15.276 1.00 97.31 206 SER A O 1
ATOM 1638 N N . LEU A 1 207 ? -9.674 5.520 14.767 1.00 98.25 207 LEU A N 1
ATOM 1639 C CA . LEU A 1 207 ? -8.868 5.184 13.601 1.00 98.25 207 LEU A CA 1
ATOM 1640 C C . LEU A 1 207 ? -9.792 4.988 12.403 1.00 98.25 207 LEU A C 1
ATOM 1642 O O . LEU A 1 207 ? -10.787 4.270 12.482 1.00 98.25 207 LEU A O 1
ATOM 1646 N N . GLN A 1 208 ? -9.459 5.614 11.284 1.00 97.69 208 GLN A N 1
ATOM 1647 C CA . GLN A 1 208 ? -10.209 5.506 10.042 1.00 97.69 208 GLN A CA 1
ATOM 1648 C C . GLN A 1 208 ? -9.310 4.872 8.981 1.00 97.69 208 GLN A C 1
ATOM 1650 O O . GLN A 1 208 ? -8.197 5.330 8.760 1.00 97.69 208 GLN A O 1
ATOM 1655 N N . VAL A 1 209 ? -9.774 3.814 8.323 1.00 97.12 209 VAL A N 1
ATOM 1656 C CA . VAL A 1 209 ? -9.034 3.140 7.250 1.00 97.12 209 VAL A CA 1
ATOM 1657 C C . VAL A 1 209 ? -9.823 3.286 5.961 1.00 97.12 209 VAL A C 1
ATOM 1659 O O . VAL A 1 209 ? -10.862 2.648 5.794 1.00 97.12 209 VAL A O 1
ATOM 1662 N N . PHE A 1 210 ? -9.354 4.145 5.064 1.00 94.00 210 PHE A N 1
ATOM 1663 C CA . PHE A 1 210 ? -9.947 4.317 3.744 1.00 94.00 210 PHE A CA 1
ATOM 1664 C C . PHE A 1 210 ? -9.379 3.292 2.771 1.00 94.00 210 PHE A C 1
ATOM 1666 O O . PHE A 1 210 ? -8.161 3.169 2.621 1.00 94.00 210 PHE A O 1
ATOM 1673 N N . LEU A 1 211 ? -10.269 2.570 2.095 1.00 91.94 211 LEU A N 1
ATOM 1674 C CA . LEU A 1 211 ? -9.910 1.638 1.037 1.00 91.94 211 LEU A CA 1
ATOM 1675 C C . LEU A 1 211 ? -9.772 2.388 -0.287 1.00 91.94 211 LEU A C 1
ATOM 1677 O O . LEU A 1 211 ? -10.658 2.358 -1.136 1.00 91.94 211 LEU A O 1
ATOM 1681 N N . THR A 1 212 ? -8.649 3.076 -0.447 1.00 88.94 212 THR A N 1
ATOM 1682 C CA . THR A 1 212 ? -8.334 3.830 -1.664 1.00 88.94 212 THR A CA 1
ATOM 1683 C C . THR A 1 212 ? -8.177 2.900 -2.869 1.00 88.94 212 THR A C 1
ATOM 1685 O O . THR A 1 212 ? -8.553 3.249 -3.989 1.00 88.94 212 THR A O 1
ATOM 1688 N N . GLN A 1 213 ? -7.637 1.697 -2.645 1.00 87.88 213 GLN A N 1
ATOM 1689 C CA . GLN A 1 213 ? -7.552 0.658 -3.663 1.00 87.88 213 GLN A CA 1
ATOM 1690 C C . GLN A 1 213 ? -7.518 -0.737 -3.028 1.00 87.88 213 GLN A C 1
ATOM 1692 O O . GLN A 1 213 ? -6.530 -1.120 -2.410 1.00 87.88 213 GLN A O 1
ATOM 1697 N N . ILE A 1 214 ? -8.573 -1.524 -3.225 1.00 88.56 214 ILE A N 1
ATOM 1698 C CA . ILE A 1 214 ? -8.552 -2.985 -3.084 1.00 88.56 214 ILE A CA 1
ATOM 1699 C C . ILE A 1 214 ? -9.305 -3.532 -4.300 1.00 88.56 214 ILE A C 1
ATOM 1701 O O . ILE A 1 214 ? -10.492 -3.237 -4.436 1.00 88.56 214 ILE A O 1
ATOM 1705 N N . PRO A 1 215 ? -8.652 -4.272 -5.214 1.00 83.19 215 PRO A N 1
ATOM 1706 C CA . PRO A 1 215 ? -9.338 -4.788 -6.392 1.00 83.19 215 PRO A CA 1
ATOM 1707 C C . PRO A 1 215 ? -10.527 -5.696 -6.026 1.00 83.19 215 PRO A C 1
ATOM 1709 O O . PRO A 1 215 ? -10.418 -6.477 -5.074 1.00 83.19 215 PRO A O 1
ATOM 1712 N N . PRO A 1 216 ? -11.642 -5.656 -6.779 1.00 80.62 216 PRO A N 1
ATOM 1713 C CA . PRO A 1 216 ? -12.762 -6.573 -6.593 1.00 80.62 216 PRO A CA 1
ATOM 1714 C C . PRO A 1 216 ? -12.318 -8.037 -6.533 1.00 80.62 216 PRO A C 1
ATOM 1716 O O . PRO A 1 216 ? -11.383 -8.455 -7.218 1.00 80.62 216 PRO A O 1
ATOM 1719 N N . GLY A 1 217 ? -12.976 -8.819 -5.677 1.00 82.31 217 GLY A N 1
ATOM 1720 C CA . GLY A 1 217 ? -12.623 -10.222 -5.435 1.00 82.31 217 GLY A CA 1
ATOM 1721 C C . GLY A 1 217 ? -11.366 -10.432 -4.582 1.00 82.31 217 GLY A C 1
ATOM 1722 O O . GLY A 1 217 ? -11.076 -11.568 -4.217 1.00 82.31 217 GLY A O 1
ATOM 1723 N N . ASN A 1 218 ? -10.647 -9.365 -4.219 1.00 87.69 218 ASN A N 1
ATOM 1724 C CA . ASN A 1 218 ? -9.518 -9.423 -3.296 1.00 87.69 218 ASN A CA 1
ATOM 1725 C C . ASN A 1 218 ? -9.906 -8.885 -1.917 1.00 87.69 218 ASN A C 1
ATOM 1727 O O . ASN A 1 218 ? -10.946 -8.258 -1.713 1.00 87.69 218 ASN A O 1
ATOM 1731 N N . SER A 1 219 ? -9.047 -9.156 -0.941 1.00 91.00 219 SER A N 1
ATOM 1732 C CA . SER A 1 219 ? -9.208 -8.662 0.419 1.00 91.00 219 SER A CA 1
ATOM 1733 C C . SER A 1 219 ? -7.853 -8.468 1.073 1.00 91.00 219 SER A C 1
ATOM 1735 O O . SER A 1 219 ? -6.862 -9.067 0.653 1.00 91.00 219 SER A O 1
ATOM 1737 N N . LEU A 1 220 ? -7.826 -7.657 2.122 1.00 93.88 220 LEU A N 1
ATOM 1738 C CA . LEU A 1 220 ? -6.636 -7.426 2.918 1.00 93.88 220 LEU A CA 1
ATOM 1739 C C . LEU A 1 220 ? -6.962 -7.606 4.396 1.00 93.88 220 LEU A C 1
ATOM 1741 O O . LEU A 1 220 ? -7.805 -6.898 4.935 1.00 93.88 220 LEU A O 1
ATOM 1745 N N . VAL A 1 221 ? -6.276 -8.519 5.079 1.00 96.44 221 VAL A N 1
ATOM 1746 C CA . VAL A 1 221 ? -6.384 -8.594 6.539 1.00 96.44 221 VAL A CA 1
ATOM 1747 C C . VAL A 1 221 ? -5.550 -7.473 7.146 1.00 96.44 221 VAL A C 1
ATOM 1749 O O . VAL A 1 221 ? -4.356 -7.377 6.887 1.00 96.44 221 VAL A O 1
ATOM 1752 N N . PHE A 1 222 ? -6.172 -6.629 7.957 1.00 97.94 222 PHE A N 1
ATOM 1753 C CA . PHE A 1 222 ? -5.542 -5.526 8.666 1.00 97.94 222 PHE A CA 1
ATOM 1754 C C . PHE A 1 222 ? -5.568 -5.801 10.165 1.00 97.94 222 PHE A C 1
ATOM 1756 O O . PHE A 1 222 ? -6.605 -6.179 10.713 1.00 97.94 222 PHE A O 1
ATOM 1763 N N . ALA A 1 223 ? -4.440 -5.583 10.835 1.00 98.00 223 ALA A N 1
ATOM 1764 C CA . ALA A 1 223 ? -4.352 -5.668 12.282 1.00 98.00 223 ALA A CA 1
ATOM 1765 C C . ALA A 1 223 ? -3.608 -4.475 12.872 1.00 98.00 223 ALA A C 1
ATOM 1767 O O . ALA A 1 223 ? -2.597 -4.031 12.338 1.00 98.00 223 ALA A O 1
ATOM 1768 N N . THR A 1 224 ? -4.066 -4.006 14.027 1.00 97.81 224 THR A N 1
ATOM 1769 C CA . THR A 1 224 ? -3.352 -3.011 14.835 1.00 97.81 224 THR A CA 1
ATOM 1770 C C . THR A 1 224 ? -3.537 -3.319 16.313 1.00 97.81 224 THR A C 1
ATOM 1772 O O . THR A 1 224 ? -4.504 -3.969 16.724 1.00 97.81 224 THR A O 1
ATOM 1775 N N . ARG A 1 225 ? -2.583 -2.874 17.124 1.00 96.38 225 ARG A N 1
ATOM 1776 C CA . ARG A 1 225 ? -2.538 -3.166 18.554 1.00 96.38 225 ARG A CA 1
ATOM 1777 C C . ARG A 1 225 ? -3.408 -2.189 19.344 1.00 96.38 225 ARG A C 1
ATOM 1779 O O . ARG A 1 225 ? -3.427 -1.000 19.040 1.00 96.38 225 ARG A O 1
ATOM 1786 N N . TYR A 1 226 ? -4.079 -2.694 20.373 1.00 96.25 226 TYR A N 1
ATOM 1787 C CA . TYR A 1 226 ? -4.842 -1.917 21.352 1.00 96.25 226 TYR A CA 1
ATOM 1788 C C . TYR A 1 226 ? -4.589 -2.469 22.763 1.00 96.25 226 TYR A C 1
ATOM 1790 O O . TYR A 1 226 ? -4.270 -3.653 22.896 1.00 96.25 226 TYR A O 1
ATOM 1798 N N . PRO A 1 227 ? -4.722 -1.652 23.825 1.00 94.62 227 PRO A N 1
ATOM 1799 C CA . PRO A 1 227 ? -4.591 -2.135 25.197 1.00 94.62 227 PRO A CA 1
ATOM 1800 C C . PRO A 1 227 ? -5.595 -3.249 25.520 1.00 94.62 227 PRO A C 1
ATOM 1802 O O . PRO A 1 227 ? -6.717 -3.254 25.004 1.00 94.62 227 PRO A O 1
ATOM 1805 N N . SER A 1 228 ? -5.218 -4.161 26.417 1.00 92.56 228 SER A N 1
ATOM 1806 C CA . SER A 1 228 ? -6.127 -5.212 26.884 1.00 92.56 228 SER A CA 1
ATOM 1807 C C . SER A 1 228 ? -7.365 -4.635 27.574 1.00 92.56 228 SER A C 1
ATOM 1809 O O . SER A 1 228 ? -7.326 -3.568 28.190 1.00 92.56 228 SER A O 1
ATOM 1811 N N . GLY A 1 229 ? -8.492 -5.332 27.422 1.00 91.81 229 GLY A N 1
ATOM 1812 C CA . GLY A 1 229 ? -9.801 -4.869 27.884 1.00 91.81 229 GLY A CA 1
ATOM 1813 C C . GLY A 1 229 ? -10.388 -3.715 27.062 1.00 91.81 229 GLY A C 1
ATOM 1814 O O . GLY A 1 229 ? -11.328 -3.071 27.529 1.00 91.81 229 GLY A O 1
ATOM 1815 N N . SER A 1 230 ? -9.840 -3.421 25.875 1.00 96.56 230 SER A N 1
ATOM 1816 C CA . SER A 1 230 ? -10.459 -2.464 24.953 1.00 96.56 230 SER A CA 1
ATOM 1817 C C . SER A 1 230 ? -11.716 -3.053 24.314 1.00 96.56 230 SER A C 1
ATOM 1819 O O . SER A 1 230 ? -11.765 -4.238 23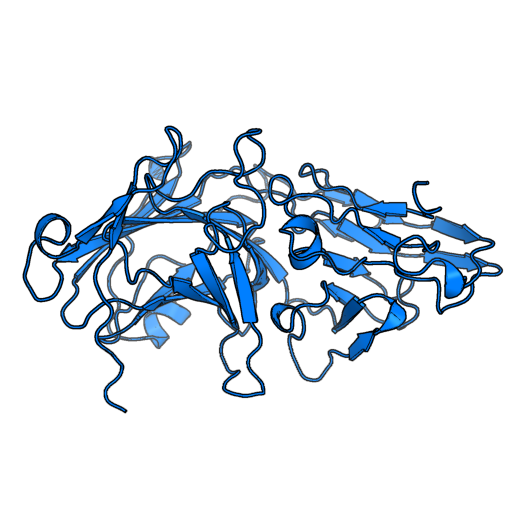.983 1.00 96.56 230 SER A O 1
ATOM 1821 N N . THR A 1 231 ? -12.725 -2.210 24.119 1.00 97.50 231 THR A N 1
ATOM 1822 C CA . THR A 1 231 ? -13.958 -2.543 23.389 1.00 97.50 231 THR A CA 1
ATOM 1823 C C . THR A 1 231 ? -14.143 -1.578 22.227 1.00 97.50 231 THR A C 1
ATOM 1825 O O . THR A 1 231 ? -13.597 -0.472 22.253 1.00 97.50 231 THR A O 1
ATOM 1828 N N . PHE A 1 232 ? -14.886 -1.988 21.199 1.00 98.31 232 PHE A N 1
ATOM 1829 C CA . PHE A 1 232 ? -14.951 -1.261 19.935 1.00 98.31 232 PHE A CA 1
ATOM 1830 C C . PHE A 1 232 ? -16.384 -1.114 19.432 1.00 98.31 232 PHE A C 1
ATOM 1832 O O . PHE A 1 232 ? -17.220 -1.996 19.604 1.00 98.31 232 PHE A O 1
ATOM 1839 N N . SER A 1 233 ? -16.621 -0.009 18.737 1.00 98.19 233 SER A N 1
ATOM 1840 C CA . SER A 1 233 ? -17.714 0.176 17.796 1.00 98.19 233 SER A CA 1
ATOM 1841 C C . SER A 1 233 ? -17.085 0.371 16.424 1.00 98.19 233 SER A C 1
ATOM 1843 O O . SER A 1 233 ? -16.406 1.373 16.176 1.00 98.19 233 SER A O 1
ATOM 1845 N N . VAL A 1 234 ? -17.253 -0.627 15.558 1.00 98.56 234 VAL A N 1
ATOM 1846 C CA . VAL A 1 234 ? -16.663 -0.630 14.220 1.00 98.56 234 VAL A CA 1
ATOM 1847 C C . VAL A 1 234 ? -17.767 -0.499 13.181 1.00 98.56 234 VAL A C 1
ATOM 1849 O O . VAL A 1 234 ? -18.793 -1.179 13.248 1.00 98.56 234 VAL A O 1
ATOM 1852 N N . SER A 1 235 ? -17.564 0.370 12.200 1.00 97.25 235 SER A N 1
ATOM 1853 C CA . SER A 1 235 ? -18.484 0.529 11.078 1.00 97.25 235 SER A CA 1
ATOM 1854 C C . SER A 1 235 ? -17.742 0.599 9.755 1.00 97.25 235 SER A C 1
ATOM 1856 O O . SER A 1 235 ? -16.603 1.055 9.674 1.00 97.25 235 SER A O 1
ATOM 1858 N N . ARG A 1 236 ? -18.415 0.141 8.703 1.00 94.81 236 ARG A N 1
ATOM 1859 C CA . ARG A 1 236 ? -18.043 0.374 7.318 1.00 94.81 236 ARG A CA 1
ATOM 1860 C C . ARG A 1 236 ? -18.916 1.503 6.796 1.00 94.81 236 ARG A C 1
ATOM 1862 O O . ARG A 1 236 ? -20.139 1.406 6.856 1.00 94.81 236 ARG A O 1
ATOM 1869 N N . VAL A 1 237 ? -18.302 2.571 6.314 1.00 92.81 237 VAL A N 1
ATOM 1870 C CA . VAL A 1 237 ? -18.978 3.805 5.914 1.00 92.81 237 VAL A CA 1
ATOM 1871 C C . VAL A 1 237 ? -18.690 4.086 4.449 1.00 92.81 237 VAL A C 1
ATOM 1873 O O . VAL A 1 237 ? -17.530 4.145 4.052 1.00 92.81 237 VAL A O 1
ATOM 1876 N N . PHE A 1 238 ? -19.742 4.308 3.667 1.00 89.19 238 PHE A N 1
ATOM 1877 C CA . PHE A 1 238 ? -19.658 4.761 2.281 1.00 89.19 238 PHE A CA 1
ATOM 1878 C C . PHE A 1 238 ? -20.117 6.210 2.206 1.00 89.19 238 PHE A C 1
ATOM 1880 O O . PHE A 1 238 ? -21.313 6.491 2.289 1.00 89.19 238 PHE A O 1
ATOM 1887 N N . ARG A 1 239 ? -19.172 7.145 2.050 1.00 83.44 239 ARG A N 1
ATOM 1888 C CA . ARG A 1 239 ? -19.465 8.591 2.133 1.00 83.44 239 ARG A CA 1
ATOM 1889 C C . ARG A 1 239 ? -20.558 9.041 1.158 1.00 83.44 239 ARG A C 1
ATOM 1891 O O . ARG A 1 239 ? -21.401 9.849 1.529 1.00 83.44 239 ARG A O 1
ATOM 1898 N N . TRP A 1 240 ? -20.528 8.524 -0.068 1.00 82.56 240 TRP A N 1
ATOM 1899 C CA . TRP A 1 240 ? -21.469 8.897 -1.131 1.00 82.56 240 TRP A CA 1
ATOM 1900 C C . TRP A 1 240 ? -22.624 7.912 -1.305 1.00 82.56 240 TRP A C 1
ATOM 1902 O O . TRP A 1 240 ? -23.579 8.217 -2.010 1.00 82.56 240 TRP A O 1
ATOM 1912 N N . TYR A 1 241 ? -22.576 6.768 -0.616 1.00 84.50 241 TYR A N 1
ATOM 1913 C CA . TYR A 1 241 ? -23.614 5.739 -0.673 1.00 84.50 241 TYR A CA 1
ATOM 1914 C C . TYR A 1 241 ? -24.005 5.281 0.738 1.00 84.50 241 TYR A C 1
ATOM 1916 O O . TYR A 1 241 ? -23.789 4.120 1.087 1.00 84.50 241 TYR A O 1
ATOM 1924 N N . PRO A 1 242 ? -24.573 6.160 1.588 1.00 87.12 242 PRO A N 1
ATOM 1925 C CA . PRO A 1 242 ? -24.775 5.856 3.005 1.00 87.12 242 PRO A CA 1
ATOM 1926 C C . PRO A 1 242 ? -25.602 4.593 3.266 1.00 87.12 242 PRO A C 1
ATOM 1928 O O . PRO A 1 242 ? -25.365 3.927 4.267 1.00 87.12 242 PRO A O 1
ATOM 1931 N N . SER A 1 243 ? -26.506 4.223 2.353 1.00 87.44 243 SER A N 1
ATOM 1932 C CA . SER A 1 243 ? -27.302 2.988 2.415 1.00 87.44 243 SER A CA 1
ATOM 1933 C C . SER A 1 243 ? -26.474 1.699 2.373 1.00 87.44 243 SER A C 1
ATOM 1935 O O . SER A 1 243 ? -26.956 0.663 2.820 1.00 87.44 243 SER A O 1
ATOM 1937 N N . LEU A 1 244 ? -25.238 1.749 1.865 1.00 86.31 244 LEU A N 1
ATOM 1938 C CA . LEU A 1 244 ? -24.286 0.632 1.878 1.00 86.31 244 LEU A CA 1
ATOM 1939 C C . LEU A 1 244 ? -23.463 0.574 3.174 1.00 86.31 244 LEU A C 1
ATOM 1941 O O . LEU A 1 244 ? -22.714 -0.382 3.397 1.00 86.31 244 LEU A O 1
ATOM 1945 N N . SER A 1 245 ? -23.563 1.606 4.018 1.00 92.06 245 SER A N 1
ATOM 1946 C CA . SER A 1 245 ? -22.865 1.642 5.300 1.00 92.06 245 SER A CA 1
ATOM 1947 C C . SER A 1 245 ? -23.475 0.629 6.259 1.00 92.06 245 SER A C 1
ATOM 1949 O O . SER A 1 245 ? -24.689 0.440 6.306 1.00 92.06 245 SER A O 1
ATOM 1951 N N . SER A 1 246 ? -22.631 -0.022 7.046 1.00 93.62 246 SER A N 1
ATOM 1952 C CA . SER A 1 246 ? -23.050 -1.099 7.935 1.00 93.62 246 SER A CA 1
ATOM 1953 C C . SER A 1 246 ? -22.179 -1.154 9.180 1.00 93.62 246 SER A C 1
ATOM 1955 O O . SER A 1 246 ? -21.009 -0.773 9.164 1.00 93.62 246 SER A O 1
ATOM 1957 N N . THR A 1 247 ? -22.721 -1.679 10.274 1.00 96.94 247 THR A N 1
ATOM 1958 C CA . THR A 1 247 ? -21.898 -2.085 11.418 1.00 96.94 247 THR A CA 1
ATOM 1959 C C . THR A 1 247 ? -21.002 -3.254 11.014 1.00 96.94 247 THR A C 1
ATOM 1961 O O . THR A 1 247 ? -21.437 -4.156 10.299 1.00 96.94 247 THR A O 1
ATOM 1964 N N . VAL A 1 248 ? -19.759 -3.247 11.490 1.00 98.00 248 VAL A N 1
ATOM 1965 C CA . VAL A 1 248 ? -18.845 -4.391 11.422 1.00 98.00 248 VAL A CA 1
ATOM 1966 C C . VAL A 1 248 ? -18.911 -5.058 12.791 1.00 98.00 248 VAL A C 1
ATOM 1968 O O . VAL A 1 248 ? -18.575 -4.443 13.802 1.00 98.00 248 VAL A O 1
ATOM 1971 N N . ARG A 1 249 ? -19.436 -6.279 12.851 1.00 98.00 249 ARG A N 1
ATOM 1972 C CA . ARG A 1 249 ? -19.756 -6.954 14.117 1.00 98.00 249 ARG A CA 1
ATOM 1973 C C . ARG A 1 249 ? -18.530 -7.662 14.681 1.00 98.00 249 ARG A C 1
ATOM 1975 O O . ARG A 1 249 ? -17.645 -8.077 13.939 1.00 98.00 249 ARG A O 1
ATOM 1982 N N . GLN A 1 250 ? -18.499 -7.845 15.995 1.00 98.31 250 GLN A N 1
ATOM 1983 C CA . GLN A 1 250 ? -17.471 -8.670 16.615 1.00 98.31 250 GLN A CA 1
ATOM 1984 C C . GLN A 1 250 ? -17.731 -10.151 16.316 1.00 98.31 250 GLN A C 1
ATOM 1986 O O . GLN A 1 250 ? -18.830 -10.648 16.554 1.00 98.31 250 GLN A O 1
ATOM 1991 N N . ALA A 1 251 ? -16.715 -10.837 15.813 1.00 98.38 251 ALA A N 1
ATOM 1992 C CA . ALA A 1 251 ? -16.663 -12.280 15.642 1.00 98.38 251 ALA A CA 1
ATOM 1993 C C . ALA A 1 251 ? -16.133 -12.973 16.905 1.00 98.38 251 ALA A C 1
ATOM 1995 O O . ALA A 1 251 ? -15.425 -12.363 17.717 1.00 98.38 251 ALA A O 1
ATOM 1996 N N . GLY A 1 252 ? -16.433 -14.265 17.043 1.00 97.81 252 GLY A N 1
ATOM 1997 C CA . GLY A 1 252 ? -15.899 -15.103 18.118 1.00 97.81 252 GLY A CA 1
ATOM 1998 C C . GLY A 1 252 ? -14.435 -15.500 17.906 1.00 97.81 252 GLY A C 1
ATOM 1999 O O . GLY A 1 252 ? -13.710 -15.747 18.872 1.00 97.81 252 GLY A O 1
ATOM 2000 N N . SER A 1 253 ? -13.978 -15.526 16.652 1.00 97.94 253 SER A N 1
ATOM 2001 C CA . SER A 1 253 ? -12.672 -16.064 16.262 1.00 97.94 253 SER A CA 1
ATOM 2002 C C . SER A 1 253 ? -12.064 -15.347 15.051 1.00 97.94 253 SER A C 1
ATOM 2004 O O . SER A 1 253 ? -12.740 -14.604 14.337 1.00 97.94 253 SER A O 1
ATOM 2006 N N . LEU A 1 254 ? -10.772 -15.593 14.801 1.00 97.12 254 LEU A N 1
ATOM 2007 C CA . LEU A 1 254 ? -10.108 -15.154 13.570 1.00 97.12 254 LEU A CA 1
ATOM 2008 C C . LEU A 1 254 ? -10.714 -15.821 12.330 1.00 97.12 254 LEU A C 1
ATOM 2010 O O . LEU A 1 254 ? -10.911 -15.151 11.322 1.00 97.12 254 LEU A O 1
ATOM 2014 N N . ASP A 1 255 ? -11.028 -17.114 12.409 1.00 97.56 255 ASP A N 1
ATOM 2015 C CA . ASP A 1 255 ? -11.535 -17.885 11.270 1.00 97.56 255 ASP A CA 1
ATOM 2016 C C . ASP A 1 255 ? -12.865 -17.326 10.754 1.00 97.56 255 ASP A C 1
ATOM 2018 O O . ASP A 1 255 ? -13.055 -17.198 9.546 1.00 97.56 255 ASP A O 1
ATOM 2022 N N . GLU A 1 256 ? -13.746 -16.884 11.655 1.00 98.12 256 GLU A N 1
ATOM 2023 C CA . GLU A 1 256 ? -14.974 -16.170 11.290 1.00 98.12 256 GLU A CA 1
ATOM 2024 C C . GLU A 1 256 ? -14.690 -14.869 10.521 1.00 98.12 256 GLU A C 1
ATOM 2026 O O . GLU A 1 256 ? -15.349 -14.591 9.520 1.00 98.12 256 GLU A O 1
ATOM 2031 N N . VAL A 1 257 ? -13.685 -14.083 10.931 1.00 97.19 257 VAL A N 1
ATOM 2032 C CA . VAL A 1 257 ? -13.286 -12.856 10.213 1.00 97.19 257 VAL A CA 1
ATOM 2033 C C . VAL A 1 257 ? -12.752 -13.181 8.820 1.00 97.19 257 VAL A C 1
ATOM 2035 O O . VAL A 1 257 ? -13.079 -12.488 7.855 1.00 97.19 257 VAL A O 1
ATOM 2038 N N . LEU A 1 258 ? -11.939 -14.233 8.699 1.00 95.25 258 LEU A N 1
ATOM 2039 C CA . LEU A 1 258 ? -11.364 -14.659 7.422 1.00 95.25 258 LEU A CA 1
ATOM 2040 C C . LEU A 1 258 ? -12.431 -15.208 6.465 1.00 95.25 258 LEU A C 1
ATOM 2042 O O . LEU A 1 258 ? -12.374 -14.923 5.265 1.00 95.25 258 LEU A O 1
ATOM 2046 N N . ALA A 1 259 ? -13.422 -15.933 6.989 1.00 95.62 259 ALA A N 1
ATOM 2047 C CA . ALA A 1 259 ? -14.571 -16.428 6.235 1.00 95.62 259 ALA A CA 1
ATOM 2048 C C . ALA A 1 259 ? -15.574 -15.316 5.863 1.00 95.62 259 ALA A C 1
ATOM 2050 O O . ALA A 1 259 ? -16.292 -15.445 4.873 1.00 95.62 259 ALA A O 1
ATOM 2051 N N . GLY A 1 260 ? -15.608 -14.217 6.624 1.00 93.44 260 GLY A N 1
ATOM 2052 C CA . GLY A 1 260 ? -16.527 -13.095 6.424 1.00 93.44 260 GLY A CA 1
ATOM 2053 C C . GLY A 1 260 ? -16.283 -12.259 5.159 1.00 93.44 260 GLY A C 1
ATOM 2054 O O . GLY A 1 260 ? -15.247 -12.347 4.486 1.00 93.44 260 GLY A O 1
ATOM 2055 N N . GLY A 1 261 ? -17.252 -11.387 4.857 1.00 92.06 261 GLY A N 1
ATOM 2056 C CA . GLY A 1 261 ? -17.266 -10.488 3.690 1.00 92.06 261 GLY A CA 1
ATOM 2057 C C . GLY A 1 261 ? -16.756 -9.073 3.988 1.00 92.06 261 GLY A C 1
ATOM 2058 O O . GLY A 1 261 ? -17.134 -8.117 3.309 1.00 92.06 261 GLY A O 1
ATOM 2059 N N . GLY A 1 262 ? -15.954 -8.925 5.044 1.00 93.12 262 GLY A N 1
ATOM 2060 C CA . GLY A 1 262 ? -15.546 -7.627 5.589 1.00 93.12 262 GLY A CA 1
ATOM 2061 C C . GLY A 1 262 ? -16.602 -6.953 6.468 1.00 93.12 262 GLY A C 1
ATOM 2062 O O . GLY A 1 262 ? -16.613 -5.737 6.623 1.00 93.12 262 GLY A O 1
ATOM 2063 N N . ASP A 1 263 ? -17.506 -7.738 7.047 1.00 95.62 263 ASP A N 1
ATOM 2064 C CA . ASP A 1 263 ? -18.534 -7.308 8.000 1.00 95.62 263 ASP A CA 1
ATOM 2065 C C . ASP A 1 263 ? -18.240 -7.760 9.442 1.00 95.62 263 ASP A C 1
ATOM 2067 O O . ASP A 1 263 ? -19.062 -7.557 10.338 1.00 95.62 263 ASP A O 1
ATOM 2071 N N . LEU A 1 264 ? -17.060 -8.345 9.671 1.00 98.12 264 LEU A N 1
ATOM 2072 C CA . LEU A 1 264 ? -16.620 -8.881 10.954 1.00 98.12 264 LEU A CA 1
ATOM 2073 C C . LEU A 1 264 ? -15.243 -8.344 11.367 1.00 98.12 264 LEU A C 1
ATOM 2075 O O . LEU A 1 264 ? -14.351 -8.171 10.534 1.00 98.12 264 LEU A O 1
ATOM 2079 N N . TYR A 1 265 ? -15.061 -8.137 12.670 1.00 98.56 265 TYR A N 1
ATOM 2080 C CA . TYR A 1 265 ? -13.761 -7.924 13.305 1.00 98.56 265 TYR A CA 1
ATOM 2081 C C . TYR A 1 265 ? -13.567 -8.891 14.470 1.00 98.56 265 TYR A C 1
ATOM 2083 O O . TYR A 1 265 ? -14.530 -9.317 15.097 1.00 98.56 265 TYR A O 1
ATOM 2091 N N . TRP A 1 266 ? -12.322 -9.185 14.827 1.00 98.56 266 TRP A N 1
ATOM 2092 C CA . TRP A 1 266 ? -11.992 -9.957 16.021 1.00 98.56 266 TRP A CA 1
ATOM 2093 C C . TRP A 1 266 ? -10.987 -9.191 16.871 1.00 98.56 266 TRP A C 1
ATOM 2095 O O . TRP A 1 266 ? -10.030 -8.620 16.349 1.00 98.56 266 TRP A O 1
ATOM 2105 N N . PHE A 1 267 ? -11.208 -9.166 18.183 1.00 98.00 267 PHE A N 1
ATOM 2106 C CA . PHE A 1 267 ? -10.246 -8.637 19.140 1.00 98.00 267 PHE A CA 1
ATOM 2107 C C . PHE A 1 267 ? -9.709 -9.780 19.992 1.00 98.00 267 PHE A C 1
ATOM 2109 O O . PHE A 1 267 ? -10.440 -10.361 20.790 1.00 98.00 267 PHE A O 1
ATOM 2116 N N . ASN A 1 268 ? -8.421 -10.090 19.847 1.00 95.69 268 ASN A N 1
ATOM 2117 C CA . ASN A 1 268 ? -7.793 -11.215 20.549 1.00 95.69 268 ASN A CA 1
ATOM 2118 C C . ASN A 1 268 ? -7.272 -10.861 21.953 1.00 95.69 268 ASN A C 1
ATOM 2120 O O . ASN A 1 268 ? -6.423 -11.560 22.501 1.00 95.69 268 ASN A O 1
ATOM 2124 N N . GLY A 1 269 ? -7.715 -9.729 22.502 1.00 94.94 269 GLY A N 1
ATOM 2125 C CA . GLY A 1 269 ? -7.222 -9.167 23.758 1.00 94.94 269 GLY A CA 1
ATOM 2126 C C . GLY A 1 269 ? -6.064 -8.181 23.596 1.00 94.94 269 GLY A C 1
ATOM 2127 O O . GLY A 1 269 ? -5.856 -7.380 24.495 1.00 94.94 269 GLY A O 1
ATOM 2128 N N . ASN A 1 270 ? -5.347 -8.180 22.465 1.00 94.69 270 ASN A N 1
ATOM 2129 C CA . ASN A 1 270 ? -4.231 -7.251 22.213 1.00 94.69 270 ASN A CA 1
ATOM 2130 C C . ASN A 1 270 ? -4.257 -6.604 20.820 1.00 94.69 270 ASN A C 1
ATOM 2132 O O . ASN A 1 270 ? -3.637 -5.565 20.608 1.00 94.69 270 ASN A O 1
ATOM 2136 N N . HIS A 1 271 ? -4.931 -7.219 19.853 1.00 97.06 271 HIS A N 1
ATOM 2137 C CA . HIS A 1 271 ? -5.010 -6.754 18.475 1.00 97.06 271 HIS A CA 1
ATOM 2138 C C . HIS A 1 271 ? -6.449 -6.790 18.010 1.00 97.06 271 HIS A C 1
ATOM 2140 O O . HIS A 1 271 ? -7.129 -7.800 18.202 1.00 97.06 271 HIS A O 1
ATOM 2146 N N . ILE A 1 272 ? -6.879 -5.709 17.365 1.00 98.00 272 ILE A N 1
ATOM 2147 C CA . ILE A 1 272 ? -8.062 -5.755 16.516 1.00 98.00 272 ILE A CA 1
ATOM 2148 C C . ILE A 1 272 ? -7.626 -6.234 15.136 1.00 98.00 272 ILE A C 1
ATOM 2150 O O . ILE A 1 272 ? -6.615 -5.766 14.610 1.00 98.00 272 ILE A O 1
ATOM 2154 N N . ILE A 1 273 ? -8.362 -7.190 14.584 1.00 98.38 273 ILE A N 1
ATOM 2155 C CA . ILE A 1 273 ? -8.103 -7.815 13.291 1.00 98.38 273 ILE A CA 1
ATOM 2156 C C . ILE A 1 273 ? -9.380 -7.713 12.460 1.00 98.38 273 ILE A C 1
ATOM 2158 O O . ILE A 1 273 ? -10.456 -8.084 12.929 1.00 98.38 273 ILE A O 1
ATOM 2162 N N . ILE A 1 274 ? -9.262 -7.196 11.239 1.00 97.75 274 ILE A N 1
ATOM 2163 C CA . ILE A 1 274 ? -10.382 -6.956 10.322 1.00 97.75 274 ILE A CA 1
ATOM 2164 C C . ILE A 1 274 ? -9.978 -7.425 8.929 1.00 97.75 274 ILE A C 1
ATOM 2166 O O . ILE A 1 274 ? -8.889 -7.101 8.460 1.00 97.75 274 ILE A O 1
ATOM 2170 N N . LYS A 1 275 ? -10.858 -8.149 8.237 1.00 96.06 275 LYS A N 1
ATOM 2171 C CA . LYS A 1 275 ? -10.711 -8.404 6.802 1.00 96.06 275 LYS A CA 1
ATOM 2172 C C . LYS A 1 275 ? -11.308 -7.229 6.034 1.00 96.06 275 LYS A C 1
ATOM 2174 O O . LYS A 1 275 ? -12.518 -7.047 6.010 1.00 96.06 275 LYS A O 1
ATOM 2179 N N . LEU A 1 276 ? -10.462 -6.417 5.423 1.00 94.50 276 LEU A N 1
ATOM 2180 C CA . LEU A 1 276 ? -10.873 -5.291 4.600 1.00 94.50 276 LEU A CA 1
ATOM 2181 C C . LEU A 1 276 ? -11.263 -5.806 3.217 1.00 94.50 276 LEU A C 1
ATOM 2183 O O . LEU A 1 276 ? -10.443 -6.372 2.492 1.00 94.50 276 LEU A O 1
ATOM 2187 N N . VAL A 1 277 ? -12.528 -5.608 2.871 1.00 90.75 277 VAL A N 1
ATOM 2188 C CA . VAL A 1 277 ? -13.084 -5.905 1.550 1.00 90.75 277 VAL A CA 1
ATOM 2189 C C . VAL A 1 277 ? -13.709 -4.629 1.018 1.00 90.75 277 VAL A C 1
ATOM 2191 O O . VAL A 1 277 ? -14.462 -3.965 1.743 1.00 90.75 277 VAL A O 1
ATOM 2194 N N . ASP A 1 278 ? -13.396 -4.302 -0.232 1.00 85.81 278 ASP A N 1
ATOM 2195 C CA . ASP A 1 278 ? -14.150 -3.328 -1.006 1.00 85.81 278 ASP A CA 1
ATOM 2196 C C . ASP A 1 278 ? -15.247 -4.077 -1.783 1.00 85.81 278 ASP A C 1
ATOM 2198 O O . ASP A 1 278 ? -14.940 -4.767 -2.758 1.00 85.81 278 ASP A O 1
ATOM 2202 N N . PRO A 1 279 ? -16.520 -3.996 -1.355 1.00 78.06 279 PRO A N 1
ATOM 2203 C CA . PRO A 1 279 ? -17.620 -4.641 -2.064 1.00 78.06 279 PRO A CA 1
ATOM 2204 C C . PRO A 1 279 ? -18.005 -3.896 -3.352 1.00 78.06 279 PRO A C 1
ATOM 2206 O O . PRO A 1 279 ? -18.958 -4.306 -4.007 1.00 78.06 279 PRO A O 1
ATOM 2209 N N . GLY A 1 280 ? -17.337 -2.779 -3.669 1.00 66.81 280 GLY A N 1
ATOM 2210 C CA . GLY A 1 280 ? -17.747 -1.824 -4.688 1.00 66.81 280 GLY A CA 1
ATOM 2211 C C . GLY A 1 280 ? -17.959 -2.430 -6.070 1.00 66.81 280 GLY A C 1
ATOM 2212 O O . GLY A 1 280 ? -17.319 -3.406 -6.458 1.00 66.81 280 GLY A O 1
ATOM 2213 N N . ASP A 1 281 ? -18.779 -1.755 -6.864 1.00 66.25 281 ASP A N 1
ATOM 2214 C CA . ASP A 1 281 ? -19.174 -2.178 -8.204 1.00 66.25 281 ASP A CA 1
ATOM 2215 C C . ASP A 1 281 ? -18.133 -1.782 -9.267 1.00 66.25 281 ASP A C 1
ATOM 2217 O O . ASP A 1 281 ? -17.774 -0.608 -9.409 1.00 66.25 281 ASP A O 1
ATOM 2221 N N . ALA A 1 282 ? -17.618 -2.761 -10.012 1.00 63.44 282 ALA A N 1
ATOM 2222 C CA . ALA A 1 282 ? -16.668 -2.516 -11.096 1.00 63.44 282 ALA A CA 1
ATOM 2223 C C . ALA A 1 282 ? -17.297 -1.749 -12.275 1.00 63.44 282 ALA A C 1
ATOM 2225 O O . ALA A 1 282 ? -16.563 -1.238 -13.112 1.00 63.44 282 ALA A O 1
ATOM 2226 N N . THR A 1 283 ? -18.627 -1.634 -12.356 1.00 64.81 283 THR A N 1
ATOM 2227 C CA . THR A 1 283 ? -19.281 -0.835 -13.404 1.00 64.81 283 THR A CA 1
ATOM 2228 C C . THR A 1 283 ? -19.306 0.660 -13.097 1.00 64.81 283 THR A C 1
ATOM 2230 O O . THR A 1 283 ? -19.513 1.455 -14.009 1.00 64.81 283 THR A O 1
ATOM 2233 N N . VAL A 1 284 ? -19.132 1.053 -11.830 1.00 66.00 284 VAL A N 1
ATOM 2234 C CA . VAL A 1 284 ? -19.180 2.463 -11.399 1.00 66.00 284 VAL A CA 1
ATOM 2235 C C . VAL A 1 284 ? -17.796 3.112 -11.471 1.00 66.00 284 VAL A C 1
ATOM 2237 O O . VAL A 1 284 ? -17.691 4.248 -11.916 1.00 66.00 284 VAL A O 1
ATOM 2240 N N . ASP A 1 285 ? -16.747 2.365 -11.118 1.00 71.00 285 ASP A N 1
ATOM 2241 C CA . ASP A 1 285 ? -15.343 2.756 -11.295 1.00 71.00 285 ASP A CA 1
ATOM 2242 C C . ASP A 1 285 ? -14.620 1.648 -12.079 1.00 71.00 285 ASP A C 1
ATOM 2244 O O . ASP A 1 285 ? -13.987 0.774 -11.467 1.00 71.00 285 ASP A O 1
ATOM 2248 N N . PRO A 1 286 ? -14.769 1.610 -13.417 1.00 76.94 286 PRO A N 1
ATOM 2249 C CA . PRO A 1 286 ? -14.166 0.565 -14.225 1.00 76.94 286 PRO A CA 1
ATOM 2250 C C . PRO A 1 286 ? -12.642 0.688 -14.215 1.00 76.94 286 PRO A C 1
ATOM 2252 O O . PRO A 1 286 ? -12.104 1.800 -14.248 1.00 76.94 286 PRO A O 1
ATOM 2255 N N . PRO A 1 287 ? -11.920 -0.442 -14.211 1.00 85.94 287 PRO A N 1
ATOM 2256 C CA . PRO A 1 287 ? -10.478 -0.399 -14.334 1.00 85.94 287 PRO A CA 1
ATOM 2257 C C . PRO A 1 287 ? -10.084 0.088 -15.734 1.00 85.94 287 PRO A C 1
ATOM 2259 O O . PRO A 1 287 ? -10.790 -0.143 -16.720 1.00 85.94 287 PRO A O 1
ATOM 2262 N N . PHE A 1 288 ? -8.914 0.708 -15.850 1.00 89.19 288 PHE A N 1
ATOM 2263 C CA . PHE A 1 288 ? -8.359 1.046 -17.154 1.00 89.19 288 PHE A CA 1
ATOM 2264 C C . PHE A 1 288 ? -7.723 -0.200 -17.771 1.00 89.19 288 PHE A C 1
ATOM 2266 O O . PHE A 1 288 ? -6.862 -0.829 -17.156 1.00 89.19 288 PHE A O 1
ATOM 2273 N N . SER A 1 289 ? -8.156 -0.569 -18.978 1.00 92.19 289 SER A N 1
ATOM 2274 C CA . SER A 1 289 ? -7.620 -1.725 -19.695 1.00 92.19 289 SER A CA 1
ATOM 2275 C C . SER A 1 289 ? -7.189 -1.360 -21.109 1.00 92.19 289 SER A C 1
ATOM 2277 O O . SER A 1 289 ? -7.921 -0.682 -21.825 1.00 92.19 289 SER A O 1
ATOM 2279 N N . ALA A 1 290 ? -6.021 -1.847 -21.514 1.00 92.75 290 ALA A N 1
ATOM 2280 C CA . ALA A 1 290 ? -5.473 -1.692 -22.858 1.00 92.75 290 ALA A CA 1
ATOM 2281 C C . ALA A 1 290 ? -4.590 -2.903 -23.187 1.00 92.75 290 ALA A C 1
ATOM 2283 O O . ALA A 1 290 ? -3.858 -3.382 -22.323 1.00 92.75 290 ALA A O 1
ATOM 2284 N N . ASP A 1 291 ? -4.695 -3.429 -24.410 1.00 92.81 291 ASP A N 1
ATOM 2285 C CA . ASP A 1 291 ? -3.873 -4.538 -24.928 1.00 92.81 291 ASP A CA 1
ATOM 2286 C C . ASP A 1 291 ? -3.746 -5.747 -23.977 1.00 92.81 291 ASP A C 1
ATOM 2288 O O . ASP A 1 291 ? -2.686 -6.349 -23.780 1.00 92.81 291 ASP A O 1
ATOM 2292 N N . GLY A 1 292 ? -4.878 -6.119 -23.368 1.00 89.88 292 GLY A N 1
ATOM 2293 C CA . GLY A 1 292 ? -4.993 -7.253 -22.446 1.00 89.88 292 GLY A CA 1
ATOM 2294 C C . GLY A 1 292 ? -4.315 -7.047 -21.087 1.00 89.88 292 GLY A C 1
ATOM 2295 O O . GLY A 1 292 ? -4.094 -8.021 -20.373 1.00 89.88 292 GLY A O 1
ATOM 2296 N N . VAL A 1 293 ? -3.980 -5.806 -20.740 1.00 91.56 293 VAL A N 1
ATOM 2297 C CA . VAL A 1 293 ? -3.510 -5.377 -19.419 1.00 91.56 293 VAL A CA 1
ATOM 2298 C C . VAL A 1 293 ? -4.614 -4.577 -18.745 1.00 91.56 293 VAL A C 1
ATOM 2300 O O . VAL A 1 293 ? -5.310 -3.813 -19.410 1.00 91.56 293 VAL A O 1
ATOM 2303 N N . THR A 1 294 ? -4.744 -4.715 -17.428 1.00 89.12 294 THR A N 1
ATOM 2304 C CA . THR A 1 294 ? -5.738 -4.001 -16.622 1.00 89.12 294 THR A CA 1
ATOM 2305 C C . THR A 1 294 ? -5.064 -3.393 -15.401 1.00 89.12 294 THR A C 1
ATOM 2307 O O . THR A 1 294 ? -4.378 -4.101 -14.671 1.00 89.12 294 THR A O 1
ATOM 2310 N N . VAL A 1 295 ? -5.292 -2.104 -15.149 1.00 89.06 295 VAL A N 1
ATOM 2311 C CA . VAL A 1 295 ? -4.918 -1.417 -13.906 1.00 89.06 295 VAL A CA 1
ATOM 2312 C C . VAL A 1 295 ? -6.181 -0.924 -13.205 1.00 89.06 295 VAL A C 1
ATOM 2314 O O . VAL A 1 295 ? -7.063 -0.331 -13.822 1.00 89.06 295 VAL A O 1
ATOM 2317 N N . TRP A 1 296 ? -6.289 -1.196 -11.905 1.00 80.44 296 TRP A N 1
ATOM 2318 C CA . TRP A 1 296 ? -7.522 -0.926 -11.156 1.00 80.44 296 TRP A CA 1
ATOM 2319 C C . TRP A 1 296 ? -7.673 0.528 -10.717 1.00 80.44 296 TRP A C 1
ATOM 2321 O O . TRP A 1 296 ? -8.790 0.963 -10.466 1.00 80.44 296 TRP A O 1
ATOM 2331 N N . GLY A 1 297 ? -6.569 1.275 -10.623 1.00 77.44 297 GLY A N 1
ATOM 2332 C CA . GLY A 1 297 ? -6.601 2.680 -10.229 1.00 77.44 297 GLY A CA 1
ATOM 2333 C C . GLY A 1 297 ? -7.198 2.927 -8.842 1.00 77.44 297 GLY A C 1
ATOM 2334 O O . GLY A 1 297 ? -7.420 2.014 -8.044 1.00 77.44 297 GLY A O 1
ATOM 2335 N N . THR A 1 298 ? -7.418 4.198 -8.529 1.00 74.44 298 THR A N 1
ATOM 2336 C CA . THR A 1 298 ? -8.053 4.620 -7.277 1.00 74.44 298 THR A CA 1
ATOM 2337 C C . THR A 1 298 ? -9.562 4.397 -7.366 1.00 74.44 298 THR A C 1
ATOM 2339 O O . THR A 1 298 ? -10.175 4.866 -8.321 1.00 74.44 298 THR A O 1
ATOM 2342 N N . ARG A 1 299 ? -10.176 3.726 -6.384 1.00 71.88 299 ARG A N 1
ATOM 2343 C CA . ARG A 1 299 ? -11.636 3.529 -6.364 1.00 71.88 299 ARG A CA 1
ATOM 2344 C C . ARG A 1 299 ? -12.316 4.609 -5.525 1.00 71.88 299 ARG A C 1
ATOM 2346 O O . ARG A 1 299 ? -11.910 4.896 -4.399 1.00 71.88 299 ARG A O 1
ATOM 2353 N N . TYR A 1 300 ? -13.368 5.213 -6.069 1.00 62.53 300 TYR A N 1
ATOM 2354 C CA . TYR A 1 300 ? -14.056 6.377 -5.508 1.00 62.53 300 TYR A CA 1
ATOM 2355 C C . TYR A 1 300 ? -15.301 6.023 -4.686 1.00 62.53 300 TYR A C 1
ATOM 2357 O O . TYR A 1 300 ? -15.951 6.928 -4.149 1.00 62.53 300 TYR A O 1
ATOM 2365 N N . PHE A 1 301 ? -15.586 4.733 -4.467 1.00 66.81 301 PHE A N 1
ATOM 2366 C CA . PHE A 1 301 ? -16.664 4.271 -3.577 1.00 66.81 301 PHE A CA 1
ATOM 2367 C C . PHE A 1 301 ? -16.588 4.844 -2.155 1.00 66.81 301 PHE A C 1
ATOM 2369 O O . PHE A 1 301 ? -17.589 4.826 -1.439 1.00 66.81 301 PHE A O 1
ATOM 2376 N N . ASN A 1 302 ? -15.441 5.418 -1.757 1.00 76.25 302 ASN A N 1
ATOM 2377 C CA . ASN A 1 302 ? -15.252 6.048 -0.454 1.00 76.25 302 ASN A CA 1
ATOM 2378 C C . ASN A 1 302 ? -15.634 5.074 0.668 1.00 76.25 302 ASN A C 1
ATOM 2380 O O . ASN A 1 302 ? -16.405 5.437 1.553 1.00 76.25 302 ASN A O 1
ATOM 2384 N N . ALA A 1 303 ? -15.140 3.835 0.592 1.00 89.31 303 ALA A N 1
ATOM 2385 C CA . ALA A 1 303 ? -15.348 2.817 1.611 1.00 89.31 303 ALA A CA 1
ATOM 2386 C C . ALA A 1 303 ? -14.336 3.009 2.747 1.00 89.31 303 ALA A C 1
ATOM 2388 O O . ALA A 1 303 ? -13.132 2.830 2.565 1.00 89.31 303 ALA A O 1
ATOM 2389 N N . TRP A 1 304 ? -14.827 3.365 3.927 1.00 93.75 304 TRP A N 1
ATOM 2390 C CA . TRP A 1 304 ? -14.028 3.553 5.132 1.00 93.75 304 TRP A CA 1
ATOM 2391 C C . TRP A 1 304 ? -14.378 2.493 6.162 1.00 93.75 304 TRP A C 1
ATOM 2393 O O . TRP A 1 304 ? -15.552 2.206 6.364 1.00 93.75 304 TRP A O 1
ATOM 2403 N N . TYR A 1 305 ? -13.387 1.988 6.883 1.00 97.19 305 TYR A N 1
ATOM 2404 C CA . TYR A 1 305 ? -13.598 1.279 8.140 1.00 97.19 305 TYR A CA 1
ATOM 2405 C C . TYR A 1 305 ? -13.279 2.238 9.279 1.00 97.19 305 TYR A C 1
ATOM 2407 O O . TYR A 1 305 ? -12.154 2.721 9.399 1.00 97.19 305 TYR A O 1
ATOM 2415 N N . TRP A 1 306 ? -14.280 2.562 10.086 1.00 97.81 306 TRP A N 1
ATOM 2416 C CA . TRP A 1 306 ? -14.132 3.398 11.269 1.00 97.81 306 TRP A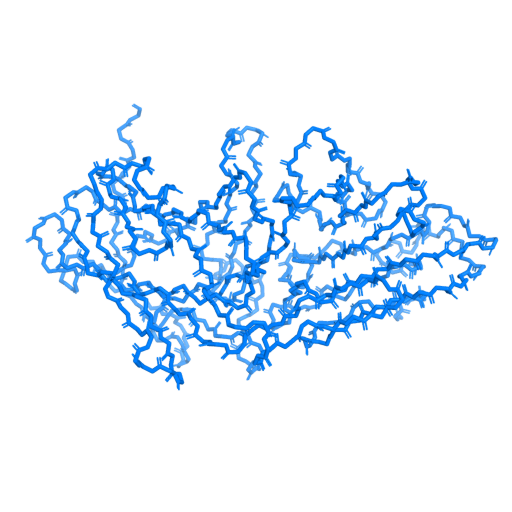 CA 1
ATOM 2417 C C . TRP A 1 306 ? -14.020 2.484 12.473 1.00 97.81 306 TRP A C 1
ATOM 2419 O O . TRP A 1 306 ? -14.947 1.743 12.784 1.00 97.81 306 TRP A O 1
ATOM 2429 N N . ILE A 1 307 ? -12.876 2.533 13.140 1.00 98.38 307 ILE A N 1
ATOM 2430 C CA . ILE A 1 307 ? -12.574 1.764 14.338 1.00 98.38 307 ILE A CA 1
ATOM 2431 C C . ILE A 1 307 ? -12.592 2.756 15.494 1.00 98.38 307 ILE A C 1
ATOM 2433 O O . ILE A 1 307 ? -11.615 3.468 15.733 1.00 98.38 307 ILE A O 1
ATOM 2437 N N . ASN A 1 308 ? -13.726 2.826 16.187 1.00 98.25 308 ASN A N 1
ATOM 2438 C CA . ASN A 1 308 ? -13.872 3.676 17.359 1.00 98.25 308 ASN A CA 1
ATOM 2439 C C . ASN A 1 308 ? -13.787 2.817 18.612 1.00 98.25 308 ASN A C 1
ATOM 2441 O O . ASN A 1 308 ? -14.559 1.880 18.802 1.00 98.25 308 ASN A O 1
ATOM 2445 N N . THR A 1 309 ? -12.849 3.149 19.485 1.00 97.62 309 THR A N 1
ATOM 2446 C CA . THR A 1 309 ? -12.736 2.509 20.790 1.00 97.62 309 THR A CA 1
ATOM 2447 C C . THR A 1 309 ? -13.851 3.039 21.686 1.00 97.62 309 THR A C 1
ATOM 2449 O O . THR A 1 309 ? -14.011 4.250 21.820 1.00 97.62 309 THR A O 1
ATOM 2452 N N . THR A 1 310 ? -14.637 2.156 22.295 1.00 97.25 310 THR A N 1
ATOM 2453 C CA . THR A 1 310 ? -15.708 2.534 23.231 1.00 97.25 310 THR A CA 1
ATOM 2454 C C . THR A 1 310 ? -15.198 2.611 24.664 1.00 97.25 310 THR A C 1
ATOM 2456 O O . THR A 1 310 ? -15.551 3.536 25.393 1.00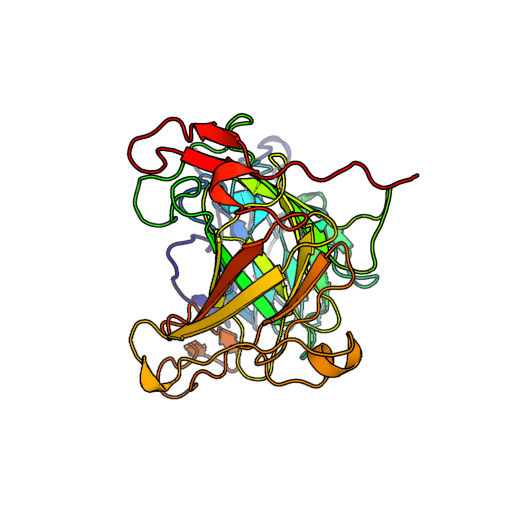 97.25 310 THR A O 1
ATOM 2459 N N . THR A 1 311 ? -14.316 1.691 25.063 1.00 95.56 311 THR A N 1
ATOM 2460 C CA . THR A 1 311 ? -13.605 1.739 26.350 1.00 95.56 311 THR A CA 1
ATOM 2461 C C . THR A 1 311 ? -12.174 1.234 26.207 1.00 95.56 311 THR A C 1
ATOM 2463 O O . THR A 1 311 ? -11.897 0.399 25.350 1.00 95.56 311 THR A O 1
ATOM 2466 N N . VAL A 1 312 ? -11.276 1.718 27.069 1.00 92.31 312 VAL A N 1
ATOM 2467 C CA . VAL A 1 312 ? -9.901 1.216 27.243 1.00 92.31 312 VAL A CA 1
ATOM 2468 C C . VAL A 1 312 ? -9.728 0.845 28.708 1.00 92.31 312 VAL A C 1
ATOM 2470 O O . VAL A 1 312 ? -9.812 1.716 29.576 1.00 92.31 312 VAL A O 1
ATOM 2473 N N . GLY A 1 313 ? -9.556 -0.446 29.005 1.00 85.69 313 GLY A N 1
ATOM 2474 C CA . GLY A 1 313 ? -9.494 -0.931 30.390 1.00 85.69 313 GLY A CA 1
ATOM 2475 C C . GLY A 1 313 ? -10.722 -0.524 31.218 1.00 85.69 313 GLY A C 1
ATOM 2476 O O . GLY A 1 313 ? -10.588 -0.119 32.370 1.00 85.69 313 GLY A O 1
ATOM 2477 N N . GLY A 1 314 ? -11.908 -0.525 30.597 1.00 88.25 314 GLY A N 1
ATOM 2478 C CA . GLY A 1 314 ? -13.168 -0.104 31.224 1.00 88.25 314 GLY A CA 1
ATOM 2479 C C . GLY A 1 314 ? -13.361 1.410 31.391 1.00 88.25 314 GLY A C 1
ATOM 2480 O O . GLY A 1 314 ? -14.397 1.830 31.897 1.00 88.25 314 GLY A O 1
ATOM 2481 N N . LYS A 1 315 ? -12.409 2.249 30.963 1.00 92.31 315 LYS A N 1
ATOM 2482 C CA . LYS A 1 315 ? -12.499 3.716 31.058 1.00 92.31 315 LYS A CA 1
ATOM 2483 C C . LYS A 1 315 ? -12.862 4.352 29.718 1.00 92.31 315 LYS A C 1
ATOM 2485 O O . LYS A 1 315 ? -12.582 3.786 28.662 1.00 92.31 315 LYS A O 1
ATOM 2490 N N . ASN A 1 316 ? -13.435 5.558 29.767 1.00 95.12 316 ASN A N 1
ATOM 2491 C CA . ASN A 1 316 ? -13.632 6.389 28.578 1.00 95.12 316 ASN A CA 1
ATOM 2492 C C . ASN A 1 316 ? -12.260 6.680 27.929 1.00 95.12 316 ASN A C 1
ATOM 2494 O O . ASN A 1 316 ? -11.381 7.220 28.610 1.00 95.12 316 ASN A O 1
ATOM 2498 N N . PRO A 1 317 ? -12.060 6.351 26.641 1.00 94.94 317 PRO A N 1
ATOM 2499 C CA . PRO A 1 317 ? -10.761 6.487 25.988 1.00 94.94 317 PRO A CA 1
ATOM 2500 C C . PRO A 1 317 ? -10.283 7.941 25.879 1.00 94.94 317 PRO A C 1
ATOM 2502 O O . PRO A 1 317 ? -9.090 8.195 25.986 1.00 94.94 317 PRO A O 1
ATOM 2505 N N . TRP A 1 318 ? -11.186 8.914 25.759 1.00 94.62 318 TRP A N 1
ATOM 2506 C CA . TRP A 1 318 ? -10.831 10.338 25.684 1.00 94.62 318 TRP A CA 1
ATOM 2507 C C . TRP A 1 318 ? -10.311 10.901 27.014 1.00 94.62 318 TRP A C 1
ATOM 2509 O O . TRP A 1 318 ? -9.681 11.953 27.043 1.00 94.62 318 TRP A O 1
ATOM 2519 N N . VAL A 1 319 ? -10.551 10.181 28.114 1.00 93.06 319 VAL A N 1
ATOM 2520 C CA . VAL A 1 319 ? -10.022 10.494 29.450 1.00 93.06 319 VAL A CA 1
ATOM 2521 C C . VAL A 1 319 ? -8.796 9.637 29.768 1.00 93.06 319 VAL A C 1
ATOM 2523 O O . VAL A 1 319 ? -7.849 10.110 30.387 1.00 93.06 319 VAL A O 1
ATOM 2526 N N . ALA A 1 320 ? -8.810 8.364 29.365 1.00 91.31 320 ALA A N 1
ATOM 2527 C CA . ALA A 1 320 ? -7.746 7.412 29.674 1.00 91.31 320 ALA A CA 1
ATOM 2528 C C . ALA A 1 320 ? -6.471 7.621 28.841 1.00 91.31 320 ALA A C 1
ATOM 2530 O O . ALA A 1 320 ? -5.395 7.197 29.259 1.00 91.31 320 ALA A O 1
ATOM 2531 N N . CYS A 1 321 ? -6.594 8.232 27.665 1.00 95.12 321 CYS A N 1
ATOM 2532 C CA . CYS A 1 321 ? -5.526 8.346 26.683 1.00 95.12 321 CYS A CA 1
ATOM 2533 C C . CYS A 1 321 ? -5.004 9.785 26.620 1.00 95.12 321 CYS A C 1
ATOM 2535 O O . CYS A 1 321 ? -5.777 10.744 26.652 1.00 95.12 321 CYS A O 1
ATOM 2537 N N . SER A 1 322 ? -3.687 9.952 26.533 1.00 96.31 322 SER A N 1
ATOM 2538 C CA . SER A 1 322 ? -3.045 11.266 26.587 1.00 96.31 322 SER A CA 1
ATOM 2539 C C . SER A 1 322 ? -3.203 12.017 25.270 1.00 96.31 322 SER A C 1
ATOM 2541 O O . SER A 1 322 ? -3.096 11.427 24.196 1.00 96.31 322 SER A O 1
ATOM 2543 N N . TRP A 1 323 ? -3.426 13.328 25.352 1.00 96.88 323 TRP A N 1
ATOM 2544 C CA . TRP A 1 323 ? -3.382 14.199 24.182 1.00 96.88 323 TRP A CA 1
ATOM 2545 C C . TRP A 1 323 ? -1.944 14.356 23.683 1.00 96.88 323 TRP A C 1
ATOM 2547 O O . TRP A 1 323 ? -1.035 14.640 24.464 1.00 96.88 323 TRP A O 1
ATOM 2557 N N . VAL A 1 324 ? -1.752 14.220 22.375 1.00 96.00 324 VAL A N 1
ATOM 2558 C CA . VAL A 1 324 ? -0.482 14.454 21.689 1.00 96.00 324 VAL A CA 1
ATOM 2559 C C . VAL A 1 324 ? -0.700 15.541 20.647 1.00 96.00 324 VAL A C 1
ATOM 2561 O O . VAL A 1 324 ? -1.525 15.390 19.747 1.00 96.00 324 VAL A O 1
ATOM 2564 N N . SER A 1 325 ? 0.061 16.633 20.756 1.00 93.94 325 SER A N 1
ATOM 2565 C CA . SER A 1 325 ? 0.024 17.725 19.779 1.00 93.94 325 SER A CA 1
ATOM 2566 C C . SER A 1 325 ? 0.479 17.240 18.402 1.00 93.94 325 SER A C 1
ATOM 2568 O O . SER A 1 325 ? 1.489 16.542 18.274 1.00 93.94 325 SER A O 1
ATOM 2570 N N . GLY A 1 326 ? -0.265 17.622 17.366 1.00 88.62 326 GLY A N 1
ATOM 2571 C CA . GLY A 1 326 ? 0.086 17.310 15.982 1.00 88.62 326 GLY A CA 1
ATOM 2572 C C . GLY A 1 326 ? 1.004 18.360 15.343 1.00 88.62 326 GLY A C 1
ATOM 2573 O O . GLY A 1 326 ? 1.632 18.069 14.328 1.00 88.62 326 GLY A O 1
ATOM 2574 N N . GLY A 1 327 ? 1.162 19.531 15.975 1.00 86.25 327 GLY 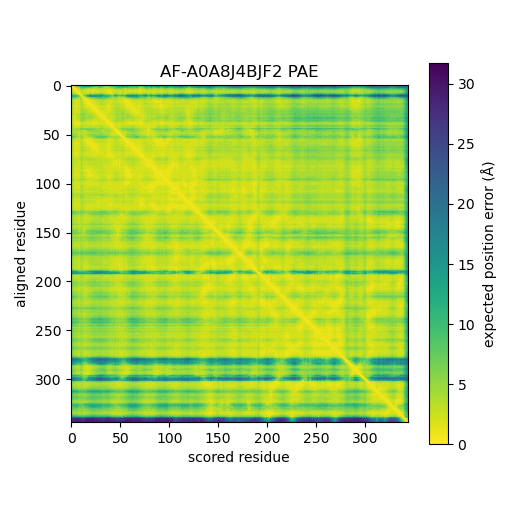A N 1
ATOM 2575 C CA . GLY A 1 327 ? 2.144 20.550 15.588 1.00 86.25 327 GLY A CA 1
ATOM 2576 C C . GLY A 1 327 ? 1.763 21.419 14.383 1.00 86.25 327 GLY A C 1
ATOM 2577 O O . GLY A 1 327 ? 2.596 22.196 13.928 1.00 86.25 327 GLY A O 1
ATOM 2578 N N . SER A 1 328 ? 0.533 21.322 13.866 1.00 85.62 328 SER A N 1
ATOM 2579 C CA . SER A 1 328 ? 0.037 22.168 12.768 1.00 85.62 328 SER A CA 1
ATOM 2580 C C . SER A 1 328 ? -1.466 22.439 12.893 1.00 85.62 328 SER A C 1
ATOM 2582 O O . SER A 1 328 ? -2.155 21.791 13.675 1.00 85.62 328 SER A O 1
ATOM 2584 N N . SER A 1 329 ? -2.005 23.379 12.115 1.00 84.25 329 SER A N 1
ATOM 2585 C CA . SER A 1 329 ? -3.457 23.612 12.059 1.00 84.25 329 SER A CA 1
ATOM 2586 C C . SER A 1 329 ? -4.215 22.475 11.363 1.00 84.25 329 SER A C 1
ATOM 2588 O O . SER A 1 329 ? -5.336 22.165 11.756 1.00 84.25 329 SER A O 1
ATOM 2590 N N . ALA A 1 330 ? -3.603 21.837 10.359 1.00 83.12 330 ALA A N 1
ATOM 2591 C CA . ALA A 1 330 ? -4.177 20.694 9.645 1.00 83.12 330 ALA A CA 1
ATOM 2592 C C . ALA A 1 330 ? -4.200 19.415 10.503 1.00 83.12 330 ALA A C 1
ATOM 2594 O O . ALA A 1 330 ? -5.087 18.578 10.355 1.00 83.12 330 ALA A O 1
ATOM 2595 N N . ALA A 1 331 ? -3.254 19.291 11.433 1.00 89.88 331 ALA A N 1
ATOM 2596 C CA . ALA A 1 331 ? -3.185 18.233 12.429 1.00 89.88 331 ALA A CA 1
ATOM 2597 C C . ALA A 1 331 ? -2.908 18.856 13.812 1.00 89.88 331 ALA A C 1
ATOM 2599 O O . ALA A 1 331 ? -1.747 18.950 14.226 1.00 89.88 331 ALA A O 1
ATOM 2600 N N . PRO A 1 332 ? -3.953 19.324 14.523 1.00 92.38 332 PRO A N 1
ATOM 2601 C CA . PRO A 1 332 ? -3.811 19.968 15.832 1.00 92.38 332 PRO A CA 1
ATOM 2602 C C . PRO A 1 332 ? -3.389 18.994 16.941 1.00 92.38 332 PRO A C 1
ATOM 2604 O O . PRO A 1 332 ? -2.754 19.390 17.920 1.00 92.38 332 PRO A O 1
ATOM 2607 N N . GLY A 1 333 ? -3.695 17.709 16.790 1.00 95.38 333 GLY A N 1
ATOM 2608 C CA . GLY A 1 333 ? -3.376 16.650 17.735 1.00 95.38 333 GLY A CA 1
ATOM 2609 C C . GLY A 1 333 ? -4.457 15.580 17.816 1.00 95.38 333 GLY A C 1
ATOM 2610 O O . GLY A 1 333 ? -5.537 15.709 17.240 1.00 95.38 333 GLY A O 1
ATOM 2611 N N . ALA A 1 334 ? -4.145 14.511 18.542 1.00 97.25 334 ALA A N 1
ATOM 2612 C CA . ALA A 1 334 ? -5.069 13.421 18.828 1.00 97.25 334 ALA A CA 1
ATOM 2613 C C . ALA A 1 334 ? -4.740 12.760 20.169 1.00 97.25 334 ALA A C 1
ATOM 2615 O O . ALA A 1 334 ? -3.661 12.951 20.733 1.00 97.25 334 ALA A O 1
ATOM 2616 N N . HIS A 1 335 ? -5.669 11.949 20.670 1.00 97.56 335 HIS A N 1
ATOM 2617 C CA . HIS A 1 335 ? -5.431 11.119 21.845 1.00 97.56 335 HIS A CA 1
ATOM 2618 C C . HIS A 1 335 ? -4.738 9.807 21.472 1.00 97.56 335 HIS A C 1
ATOM 2620 O O . HIS A 1 335 ? -5.106 9.160 20.485 1.00 97.56 335 HIS A O 1
ATOM 2626 N N . PHE A 1 336 ? -3.793 9.390 22.314 1.00 97.31 336 PHE A N 1
ATOM 2627 C CA . PHE A 1 336 ? -3.101 8.112 22.212 1.00 97.31 336 PHE A CA 1
ATOM 2628 C C . PHE A 1 336 ? -3.058 7.383 23.555 1.00 97.31 336 PHE A C 1
ATOM 2630 O O . PHE A 1 336 ? -2.759 7.946 24.609 1.00 97.31 336 PHE A O 1
ATOM 2637 N N . CYS A 1 337 ? -3.414 6.110 23.509 1.00 95.06 337 CYS A N 1
ATOM 2638 C CA . CYS A 1 337 ? -3.457 5.187 24.620 1.00 95.06 337 CYS A CA 1
ATOM 2639 C C . CYS A 1 337 ? -2.142 4.401 24.629 1.00 95.06 337 CYS A C 1
ATOM 2641 O O . CYS A 1 337 ? -1.816 3.760 23.619 1.00 95.06 337 CYS A O 1
ATOM 2643 N N . PRO A 1 338 ? -1.395 4.402 25.743 1.00 91.12 338 PRO A N 1
ATOM 2644 C CA . PRO A 1 338 ? -0.162 3.642 25.826 1.00 91.12 338 PRO A CA 1
ATOM 2645 C C . PRO A 1 338 ? -0.464 2.156 25.637 1.00 91.12 338 PRO A C 1
ATOM 2647 O O . PRO A 1 338 ? -1.362 1.593 26.265 1.00 91.12 338 PRO A O 1
ATOM 2650 N N . LEU A 1 339 ? 0.302 1.513 24.763 1.00 88.81 339 LEU A N 1
ATOM 2651 C CA . LEU A 1 339 ? 0.313 0.063 24.674 1.00 88.81 339 LEU A CA 1
ATOM 2652 C C . LEU A 1 339 ? 1.142 -0.423 25.860 1.00 88.81 339 LEU A C 1
ATOM 2654 O O . LEU A 1 339 ? 2.329 -0.108 25.941 1.00 88.81 339 LEU A O 1
ATOM 2658 N N . THR A 1 340 ? 0.545 -1.163 26.794 1.00 70.12 340 THR A N 1
ATOM 2659 C CA . THR A 1 340 ? 1.345 -1.872 27.795 1.00 70.12 340 THR A CA 1
ATOM 2660 C C . THR A 1 340 ? 2.375 -2.727 27.058 1.00 70.12 340 THR A C 1
ATOM 2662 O O . THR A 1 340 ? 2.063 -3.350 26.031 1.00 70.12 340 THR A O 1
ATOM 2665 N N . ALA A 1 341 ? 3.627 -2.705 27.529 1.00 47.41 341 ALA A N 1
ATOM 2666 C CA . ALA A 1 341 ? 4.667 -3.558 26.968 1.00 47.41 341 ALA A CA 1
ATOM 2667 C C . ALA A 1 341 ? 4.120 -4.997 26.895 1.00 47.41 341 ALA A C 1
ATOM 2669 O O . ALA A 1 341 ? 3.389 -5.402 27.806 1.00 47.41 341 ALA A O 1
ATOM 2670 N N . PRO A 1 342 ? 4.384 -5.756 25.811 1.00 42.12 342 PRO A N 1
ATOM 2671 C CA . PRO A 1 342 ? 4.107 -7.183 25.860 1.00 42.12 342 PRO A CA 1
ATOM 2672 C C . PRO A 1 342 ? 4.757 -7.719 27.139 1.00 42.12 342 PRO A C 1
ATOM 2674 O O . PRO A 1 342 ? 5.925 -7.414 27.384 1.00 42.12 342 PRO A O 1
ATOM 2677 N N . ASN A 1 343 ? 4.015 -8.474 27.955 1.00 31.30 343 ASN A N 1
ATOM 2678 C CA . ASN A 1 343 ? 4.704 -9.371 28.874 1.00 31.30 343 ASN A CA 1
ATOM 2679 C C . ASN A 1 343 ? 5.663 -10.211 28.008 1.00 31.30 343 ASN A C 1
ATOM 2681 O O . ASN A 1 343 ? 5.219 -10.656 26.942 1.00 31.30 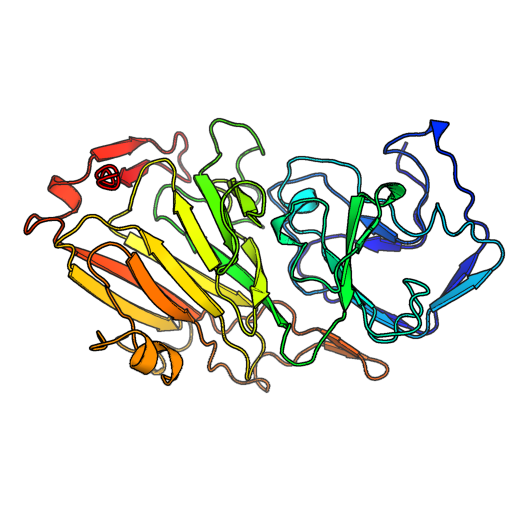343 ASN A O 1
ATOM 2685 N N . PRO A 1 344 ? 6.949 -10.285 28.391 1.00 34.62 344 PRO A N 1
ATOM 2686 C CA . PRO A 1 344 ? 8.018 -10.838 27.565 1.00 34.62 344 PRO A CA 1
ATOM 2687 C C . PRO A 1 344 ? 7.727 -12.248 27.053 1.00 34.62 344 PRO A C 1
ATOM 2689 O O . PRO A 1 344 ? 7.044 -13.014 27.774 1.00 34.62 344 PRO A O 1
#

Radius of gyration: 20.58 Å; Cα contacts (8 Å, |Δi|>4): 922; chains: 1; bounding box: 57×42×60 Å